Protein AF-A0A370PWU6-F1 (afdb_monomer)

Foldseek 3Di:
DPPQCVVLAPFAQVNFDLPFWAKEWAWDPDLFTKIKIATALPRPDQFKKKFDDDCLQHQQAPNWKWKWWQDPVRDTDTFDFDGFPHDDDQKDQQQDQVSIAMHGHGRMKMKGWADAPSVLVRADAPIKMKIWTNKDFGQQMDTDGSVVRNRHMTGRDPVDGTHIHTIDHMDMDHSCSRPVVVPFPPPPDPPQDPVNDDQFDWDKDKDKDWDPDDDPDDWTKIKIKIATQAHPVQDKDKDFPVVVVQPDWDWDQDPNDTGTDDPSSRIRGIDIPGPDDDDDLVPDPRMDIDTRGDIDMDMDTPDPPVPDDDD

Radius of gyration: 22.2 Å; Cα contacts (8 Å, |Δi|>4): 569; chains: 1; bounding box: 61×46×51 Å

Secondary structure (DSSP, 8-state):
--HHHHTT-SS-GGG--TTS--EEEEEEEESEEEEEEEE-TT-S--S-EEE---IIIIITSTTSEEEEEEPTTS-EEEPP-PPP-PPPPSEEEESSGGGSEEE-TT-EEEEEEPPPHHHHTT--TT-EEEEEE--EEE-SEEES-GGGGTTEEEE--TTSPPEEE-S--EEEEEHHHHS-HHHHT---PPPPPGGGSPTT---EEEEEE--SS--SSS-EEEEEEEEE---TT---EEEEHHHHHHH---EEEETTEEEE---TT--S--EE--------TTT-TTEEEE-TT-EE--EEEE-----S---

Organism: NCBI:txid1353007

Nearest PDB structures (foldseek):
  8w83-assembly2_G  TM=1.649E-01  e=3.358E+00  Homo sapiens
  7nsn-assembly1_A  TM=1.496E-01  e=4.932E+00  Neobacillus novalis

Structure (mmCIF, N/CA/C/O backbone):
data_AF-A0A370PWU6-F1
#
_entry.id   AF-A0A370PWU6-F1
#
loop_
_atom_site.group_PDB
_atom_site.id
_atom_site.type_symbol
_atom_site.label_atom_id
_atom_site.label_alt_id
_atom_site.label_comp_id
_atom_site.label_asym_id
_atom_site.label_entity_id
_atom_site.label_seq_id
_atom_site.pdbx_PDB_ins_code
_atom_site.Cartn_x
_atom_site.Cartn_y
_atom_site.Cartn_z
_atom_site.occupancy
_atom_site.B_iso_or_equiv
_atom_site.auth_seq_id
_atom_site.auth_comp_id
_atom_site.auth_asym_id
_atom_site.auth_atom_id
_atom_site.pdbx_PDB_model_num
ATOM 1 N N . MET A 1 1 ? -22.334 -8.267 7.659 1.00 47.31 1 MET A N 1
ATOM 2 C CA . MET A 1 1 ? -21.598 -7.004 7.864 1.00 47.31 1 MET A CA 1
ATOM 3 C C . MET A 1 1 ? -21.989 -6.507 9.241 1.00 47.31 1 MET A C 1
ATOM 5 O O . MET A 1 1 ? -23.186 -6.363 9.471 1.00 47.31 1 MET A O 1
ATOM 9 N N . ASP A 1 2 ? -21.038 -6.373 10.169 1.00 58.34 2 ASP A N 1
ATOM 10 C CA . ASP A 1 2 ? -21.338 -5.911 11.529 1.00 58.34 2 ASP A CA 1
ATOM 11 C C . ASP A 1 2 ? -22.015 -4.544 11.460 1.00 58.34 2 ASP A C 1
ATOM 13 O O . ASP A 1 2 ? -21.493 -3.604 10.858 1.00 58.34 2 ASP A O 1
ATOM 17 N N . GLN A 1 3 ? -23.207 -4.445 12.045 1.00 63.12 3 GLN A N 1
ATOM 18 C CA . GLN A 1 3 ? -24.082 -3.277 11.922 1.00 63.12 3 GLN A CA 1
ATOM 19 C C . GLN A 1 3 ? -23.416 -1.987 12.443 1.00 63.12 3 GLN A C 1
ATOM 21 O O . GLN A 1 3 ? -23.770 -0.898 12.002 1.00 63.12 3 GLN A O 1
ATOM 26 N N . GLN A 1 4 ? -22.417 -2.116 13.329 1.00 78.50 4 GLN A N 1
ATOM 27 C CA . GLN A 1 4 ? -21.607 -1.012 13.859 1.00 78.50 4 GLN A CA 1
ATOM 28 C C . GLN A 1 4 ? -20.601 -0.430 12.860 1.00 78.50 4 GLN A C 1
ATOM 30 O O . GLN A 1 4 ? -20.293 0.752 12.946 1.00 78.50 4 GLN A O 1
ATOM 35 N N . ILE A 1 5 ? -20.087 -1.221 11.916 1.00 84.94 5 ILE A N 1
ATOM 36 C CA . ILE A 1 5 ? -19.082 -0.731 10.959 1.00 84.94 5 ILE A CA 1
ATOM 37 C C . ILE A 1 5 ? -19.740 -0.115 9.733 1.00 84.94 5 ILE A C 1
ATOM 39 O O . ILE A 1 5 ? -19.207 0.828 9.153 1.00 84.94 5 ILE A O 1
ATOM 43 N N . GLY A 1 6 ? -20.937 -0.595 9.379 1.00 86.19 6 GLY A N 1
ATOM 44 C CA . GLY A 1 6 ? -21.700 -0.087 8.240 1.00 86.19 6 GLY A CA 1
ATOM 45 C C . GLY A 1 6 ? -21.894 1.433 8.258 1.00 86.19 6 GLY A C 1
ATOM 46 O O . GLY A 1 6 ? -21.859 2.049 7.200 1.00 86.19 6 GLY A O 1
ATOM 47 N N . SER A 1 7 ? -22.015 2.059 9.437 1.00 89.12 7 SER A N 1
ATOM 48 C CA . SER A 1 7 ? -22.141 3.521 9.566 1.00 89.12 7 SER A CA 1
ATOM 49 C C . SER A 1 7 ? -20.879 4.306 9.199 1.00 89.12 7 SER A C 1
ATOM 51 O O . SER A 1 7 ? -20.951 5.521 9.041 1.00 89.12 7 SER A O 1
ATOM 53 N N . TYR A 1 8 ? -19.728 3.642 9.095 1.00 90.81 8 TYR A N 1
ATOM 54 C CA . TYR A 1 8 ? -18.463 4.264 8.709 1.00 90.81 8 TYR A CA 1
ATOM 55 C C . TYR A 1 8 ? -18.117 4.067 7.230 1.00 90.81 8 TYR A C 1
ATOM 57 O O . TYR A 1 8 ? -17.150 4.664 6.760 1.00 90.81 8 TYR A O 1
ATOM 65 N N . ILE A 1 9 ? -18.876 3.246 6.498 1.00 94.19 9 ILE A N 1
ATOM 66 C CA . ILE A 1 9 ? -18.635 2.996 5.076 1.00 94.19 9 ILE A CA 1
ATOM 67 C C . ILE A 1 9 ? -19.193 4.161 4.257 1.00 94.19 9 ILE A C 1
ATOM 69 O O . ILE A 1 9 ? -20.391 4.433 4.293 1.00 94.19 9 ILE A O 1
ATOM 73 N N . LYS A 1 10 ? -18.313 4.843 3.520 1.00 94.12 10 LYS A N 1
ATOM 74 C CA . LYS A 1 10 ? -18.649 5.960 2.625 1.00 94.12 10 LYS A CA 1
ATOM 75 C C . LYS A 1 10 ? -19.035 5.476 1.238 1.00 94.12 10 LYS A C 1
ATOM 77 O O . LYS A 1 10 ? -20.024 5.939 0.684 1.00 94.12 10 LYS A O 1
ATOM 82 N N . PHE A 1 11 ? -18.246 4.547 0.706 1.00 95.00 11 PHE A N 1
ATOM 83 C CA . PHE A 1 11 ? -18.460 3.938 -0.600 1.00 95.00 11 PHE A CA 1
ATOM 84 C C . PHE A 1 11 ? -18.427 2.427 -0.458 1.00 95.00 11 PHE A C 1
ATOM 86 O O . PHE A 1 11 ? -17.577 1.864 0.228 1.00 95.00 11 PHE A O 1
ATOM 93 N N . SER A 1 12 ? -19.364 1.764 -1.110 1.00 94.00 12 SER A N 1
ATOM 94 C CA . SER A 1 12 ? -19.545 0.323 -1.114 1.00 94.00 12 SER A CA 1
ATOM 95 C C . SER A 1 12 ? -19.489 -0.209 -2.541 1.00 94.00 12 SER A C 1
ATOM 97 O O . SER A 1 12 ? -19.490 0.540 -3.515 1.00 94.00 12 SER A O 1
ATOM 99 N N . SER A 1 13 ? -19.525 -1.530 -2.689 1.00 91.12 13 SER A N 1
ATOM 100 C CA . SER A 1 13 ? -19.607 -2.182 -4.000 1.00 91.12 13 SER A CA 1
ATOM 101 C C . SER A 1 13 ? -20.871 -1.808 -4.790 1.00 91.12 13 SER A C 1
ATOM 103 O O . SER A 1 13 ? -20.912 -2.021 -5.997 1.00 91.12 13 SER A O 1
ATOM 105 N N . LYS A 1 14 ? -21.899 -1.244 -4.135 1.00 92.50 14 LYS A N 1
ATOM 106 C CA . LYS A 1 14 ? -23.130 -0.767 -4.788 1.00 92.50 14 LYS A CA 1
ATOM 107 C C . LYS A 1 14 ? -22.972 0.596 -5.457 1.00 92.50 14 LYS A C 1
ATOM 109 O O . LYS A 1 14 ? -23.788 0.932 -6.304 1.00 92.50 14 LYS A O 1
ATOM 114 N N . ASP A 1 15 ? -21.955 1.358 -5.069 1.00 94.00 15 ASP A N 1
ATOM 115 C CA . ASP A 1 15 ? -21.684 2.694 -5.605 1.00 94.00 15 ASP A CA 1
ATOM 116 C C . ASP A 1 15 ? -20.839 2.638 -6.889 1.00 94.00 15 ASP A C 1
ATOM 118 O O . ASP A 1 15 ? -20.602 3.663 -7.522 1.00 94.00 15 ASP A O 1
ATOM 122 N N . ARG A 1 16 ? -20.389 1.435 -7.280 1.00 92.75 16 ARG A N 1
ATOM 123 C CA . ARG A 1 16 ? -19.604 1.179 -8.490 1.00 92.75 16 ARG A CA 1
ATOM 124 C C . ARG A 1 16 ? -20.427 1.437 -9.754 1.00 92.75 16 ARG A C 1
ATOM 126 O O . ARG A 1 16 ? -21.552 0.952 -9.885 1.00 92.75 16 ARG A O 1
ATOM 133 N N . TYR A 1 17 ? -19.810 2.102 -10.725 1.00 91.19 17 TYR A N 1
ATOM 134 C CA . TYR A 1 17 ? -20.362 2.246 -12.069 1.00 91.19 17 TYR A CA 1
ATOM 135 C C . TYR A 1 17 ? -20.105 0.977 -12.896 1.00 91.19 17 TYR A C 1
ATOM 137 O O . TYR A 1 17 ? -18.992 0.451 -12.851 1.00 91.19 17 TYR A O 1
ATOM 145 N N . PRO A 1 18 ? -21.082 0.474 -13.672 1.00 87.62 18 PRO A N 1
ATOM 146 C CA . PRO A 1 18 ? -20.921 -0.758 -14.445 1.00 87.62 18 PRO A CA 1
ATOM 147 C C . PRO A 1 18 ? -19.705 -0.763 -15.379 1.00 87.62 18 PRO A C 1
ATOM 149 O O . PRO A 1 18 ? -19.041 -1.788 -15.478 1.00 87.62 18 PRO A O 1
ATOM 152 N N . GLU A 1 19 ? -19.392 0.382 -15.991 1.00 88.00 19 GLU A N 1
ATOM 153 C CA . GLU A 1 19 ? -18.249 0.591 -16.894 1.00 88.00 19 GLU A CA 1
ATOM 154 C C . GLU A 1 19 ? -16.884 0.740 -16.201 1.00 88.00 19 GLU A C 1
ATOM 156 O O . GLU A 1 19 ? -15.880 0.945 -16.879 1.00 88.00 19 GLU A O 1
ATOM 161 N N . THR A 1 20 ? -16.830 0.674 -14.867 1.00 92.50 20 THR A N 1
ATOM 162 C CA . THR A 1 20 ? -15.575 0.790 -14.104 1.00 92.50 20 THR A CA 1
ATOM 163 C C . THR A 1 20 ? -15.081 -0.576 -13.639 1.00 92.50 20 THR A C 1
ATOM 165 O O . THR A 1 20 ? -15.918 -1.405 -13.248 1.00 92.50 20 THR A O 1
ATOM 168 N N . PRO A 1 21 ? -13.749 -0.796 -13.612 1.00 93.38 21 PRO A N 1
ATOM 169 C CA . PRO A 1 21 ? -13.160 -2.013 -13.074 1.00 93.38 21 PRO A CA 1
ATOM 170 C C . PRO A 1 21 ? -13.713 -2.382 -11.696 1.00 93.38 21 PRO A C 1
ATOM 172 O O . PRO A 1 21 ? -13.892 -1.535 -10.816 1.00 93.38 21 PRO A O 1
ATOM 175 N N . CYS A 1 22 ? -13.964 -3.670 -11.481 1.00 94.44 22 CYS A N 1
ATOM 176 C CA . CYS A 1 22 ? -14.419 -4.175 -10.192 1.00 94.44 22 CYS A CA 1
ATOM 177 C C . CYS A 1 22 ? -13.221 -4.529 -9.305 1.00 94.44 22 CYS A C 1
ATOM 179 O O . CYS A 1 22 ? -12.666 -5.625 -9.411 1.00 94.44 22 CYS A O 1
ATOM 181 N N . ILE A 1 23 ? -12.832 -3.606 -8.421 1.00 94.81 23 ILE A N 1
ATOM 182 C CA . ILE A 1 23 ? -11.718 -3.795 -7.483 1.00 94.81 23 ILE A CA 1
ATOM 183 C C . ILE A 1 23 ? -12.169 -3.989 -6.036 1.00 94.81 23 ILE A C 1
ATOM 185 O O . ILE A 1 23 ? -13.243 -3.549 -5.624 1.00 94.81 23 ILE A O 1
ATOM 189 N N . GLN A 1 24 ? -11.316 -4.633 -5.244 1.00 95.44 24 GLN A N 1
ATOM 190 C CA . GLN A 1 24 ? -11.521 -4.858 -3.816 1.00 95.44 24 GLN A CA 1
ATOM 191 C C . GLN A 1 24 ? -10.203 -4.758 -3.046 1.00 95.44 24 GLN A C 1
ATOM 193 O O . GLN A 1 24 ? -9.139 -5.096 -3.568 1.00 95.44 24 GLN A O 1
ATOM 198 N N . LEU A 1 25 ? -10.304 -4.339 -1.786 1.00 96.19 25 LEU A N 1
ATOM 199 C CA . LEU A 1 25 ? -9.195 -4.289 -0.841 1.00 96.19 25 LEU A CA 1
ATOM 200 C C . LEU A 1 25 ? -9.349 -5.398 0.203 1.00 96.19 25 LEU A C 1
ATOM 202 O O . LEU A 1 25 ? -10.415 -5.555 0.796 1.00 96.19 25 LEU A O 1
ATOM 206 N N . GLU A 1 26 ? -8.268 -6.111 0.485 1.00 95.88 26 GLU A N 1
ATOM 207 C CA . GLU A 1 26 ? -8.134 -6.987 1.647 1.00 95.88 26 GLU A CA 1
ATOM 208 C C . GLU A 1 26 ? -7.027 -6.456 2.562 1.00 95.88 26 GLU A C 1
ATOM 210 O O . GLU A 1 26 ? -6.010 -5.956 2.083 1.00 95.88 26 GLU A O 1
ATOM 215 N N . ILE A 1 27 ? -7.219 -6.564 3.880 1.00 94.25 27 ILE A N 1
ATOM 216 C CA . ILE A 1 27 ? -6.219 -6.170 4.877 1.00 94.25 27 ILE A CA 1
ATOM 217 C C . ILE A 1 27 ? -5.917 -7.371 5.763 1.00 94.25 27 ILE A C 1
ATOM 219 O O . ILE A 1 27 ? -6.829 -8.002 6.298 1.00 94.25 27 ILE A O 1
ATOM 223 N N . LYS A 1 28 ? -4.634 -7.672 5.943 1.00 90.94 28 LYS A N 1
ATOM 224 C CA . LYS A 1 28 ? -4.142 -8.719 6.842 1.00 90.94 28 LYS A CA 1
ATOM 225 C C . LYS A 1 28 ? -3.014 -8.178 7.708 1.00 90.94 28 LYS A C 1
ATOM 227 O O . LYS A 1 28 ? -2.311 -7.258 7.313 1.00 90.94 28 LYS A O 1
ATOM 232 N N . LEU A 1 29 ? -2.826 -8.769 8.884 1.00 85.62 29 LEU A N 1
ATOM 233 C CA . LEU A 1 29 ? -1.666 -8.510 9.734 1.00 85.62 29 LEU A CA 1
ATOM 234 C C . LEU A 1 29 ? -0.764 -9.749 9.728 1.00 85.62 29 LEU A C 1
ATOM 236 O O . LEU A 1 29 ? -1.123 -10.756 10.336 1.00 85.62 29 LEU A O 1
ATOM 240 N N . CYS A 1 30 ? 0.367 -9.697 9.015 1.00 68.56 30 CYS A N 1
ATOM 241 C CA . CYS A 1 30 ? 1.288 -10.826 8.824 1.00 68.56 30 CYS A CA 1
ATOM 242 C C . CYS A 1 30 ? 2.723 -10.373 8.463 1.00 68.56 30 CYS A C 1
ATOM 244 O O . CYS A 1 30 ? 3.024 -10.225 7.282 1.00 68.56 30 CYS A O 1
ATOM 246 N N . PRO A 1 31 ? 3.688 -10.245 9.396 1.00 66.44 31 PRO A N 1
ATOM 247 C CA . PRO A 1 31 ? 3.634 -9.579 10.706 1.00 66.44 31 PRO A CA 1
ATOM 248 C C . PRO A 1 31 ? 3.455 -8.045 10.614 1.00 66.44 31 PRO A C 1
ATOM 250 O O . PRO A 1 31 ? 3.291 -7.388 11.635 1.00 66.44 31 PRO A O 1
ATOM 253 N N . LEU A 1 32 ? 3.508 -7.477 9.403 1.00 73.75 32 LEU A N 1
ATOM 254 C CA . LEU A 1 32 ? 3.150 -6.089 9.093 1.00 73.75 32 LEU A CA 1
ATOM 255 C C . LEU A 1 32 ? 1.724 -6.018 8.534 1.00 73.75 32 LEU A C 1
ATOM 257 O O . LEU A 1 32 ? 1.120 -7.054 8.240 1.00 73.75 32 LEU A O 1
ATOM 261 N N . LEU A 1 33 ? 1.188 -4.804 8.377 1.00 83.94 33 LEU A N 1
ATOM 262 C CA . LEU A 1 33 ? -0.072 -4.619 7.667 1.00 83.94 33 LEU A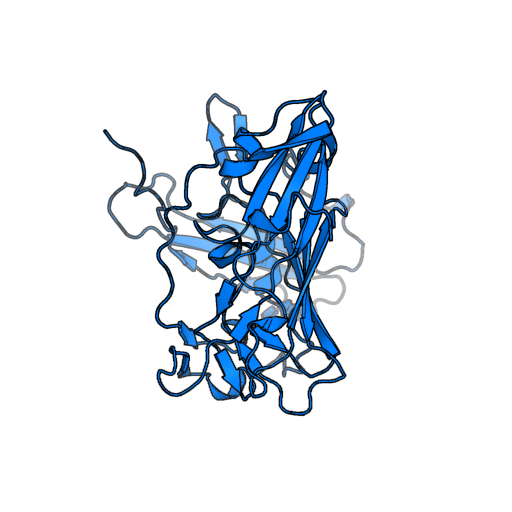 CA 1
ATOM 263 C C . LEU A 1 33 ? 0.158 -4.869 6.178 1.00 83.94 33 LEU A C 1
ATOM 265 O O . LEU A 1 33 ? 0.941 -4.175 5.529 1.00 83.94 33 LEU A O 1
ATOM 269 N N . GLN A 1 34 ? -0.545 -5.869 5.668 1.00 86.81 34 GLN A N 1
ATOM 270 C CA . GLN A 1 34 ? -0.589 -6.237 4.270 1.00 86.81 34 GLN A CA 1
ATOM 271 C C . GLN A 1 34 ? -1.914 -5.763 3.679 1.00 86.81 34 GLN A C 1
ATOM 273 O O . GLN A 1 34 ? -2.981 -6.123 4.177 1.00 86.81 34 GLN A O 1
ATOM 278 N N . TYR A 1 35 ? -1.843 -4.994 2.602 1.00 90.44 35 TYR A N 1
ATOM 279 C CA . TYR A 1 35 ? -2.988 -4.518 1.839 1.00 90.44 35 TYR A CA 1
ATOM 280 C C . TYR A 1 35 ? -2.931 -5.169 0.472 1.00 90.44 35 TYR A C 1
ATOM 282 O O . TYR A 1 35 ? -1.967 -4.976 -0.259 1.00 90.44 35 TYR A O 1
ATOM 290 N N . THR A 1 36 ? -3.935 -5.965 0.138 1.00 92.81 36 THR A N 1
ATOM 291 C CA . THR A 1 36 ? -4.022 -6.612 -1.171 1.00 92.81 36 THR A CA 1
ATOM 292 C C . THR A 1 36 ? -5.145 -5.962 -1.951 1.00 92.81 36 THR A C 1
ATOM 294 O O . THR A 1 36 ? -6.315 -6.097 -1.592 1.00 92.81 36 THR A O 1
ATOM 297 N N . LEU A 1 37 ? -4.785 -5.231 -2.997 1.00 94.50 37 LEU A N 1
ATOM 298 C CA . LEU A 1 37 ? -5.732 -4.755 -3.987 1.00 94.50 37 LEU A CA 1
ATOM 299 C C . LEU A 1 37 ? -5.891 -5.842 -5.044 1.00 94.50 37 LEU A C 1
ATOM 301 O O . LEU A 1 37 ? -4.904 -6.417 -5.491 1.00 94.50 37 LEU A O 1
ATOM 305 N N . SER A 1 38 ? -7.118 -6.143 -5.443 1.00 94.56 38 SER A N 1
ATOM 306 C CA . SER A 1 38 ? -7.366 -7.128 -6.495 1.00 94.56 38 SER A CA 1
ATOM 307 C C . SER A 1 38 ? -8.492 -6.695 -7.405 1.00 94.56 38 SER A C 1
ATOM 309 O O . SER A 1 38 ? -9.424 -6.017 -6.966 1.00 94.56 38 SER A O 1
ATOM 311 N N . ARG A 1 39 ? -8.406 -7.114 -8.666 1.00 94.44 39 ARG A N 1
ATOM 312 C CA . ARG A 1 39 ? -9.470 -6.951 -9.650 1.00 94.44 39 ARG A CA 1
ATOM 313 C C . ARG A 1 39 ? -10.226 -8.263 -9.820 1.00 94.44 39 ARG A C 1
ATOM 315 O O . ARG A 1 39 ? -9.629 -9.331 -9.918 1.00 94.44 39 ARG A O 1
ATOM 322 N N . SER A 1 40 ? -11.549 -8.180 -9.871 1.00 91.69 40 SER A N 1
ATOM 323 C CA . SER A 1 40 ? -12.428 -9.327 -10.094 1.00 91.69 40 SER A CA 1
ATOM 324 C C . SER A 1 40 ? -12.104 -10.049 -11.407 1.00 91.69 40 SER A C 1
ATOM 326 O O . SER A 1 40 ? -11.831 -9.420 -12.426 1.00 91.69 40 SER A O 1
ATOM 328 N N . THR A 1 41 ? -12.208 -11.379 -11.406 1.00 86.50 41 THR A N 1
ATOM 329 C CA . THR A 1 41 ? -12.180 -12.207 -12.626 1.00 86.50 41 THR A CA 1
ATOM 330 C C . THR A 1 41 ? -13.503 -12.175 -13.394 1.00 86.50 41 THR A C 1
ATOM 332 O O . THR A 1 41 ? -13.570 -12.644 -14.525 1.00 86.50 41 THR A O 1
ATOM 335 N N . HIS A 1 42 ? -14.561 -11.645 -12.776 1.00 82.75 42 HIS A N 1
ATOM 336 C CA . HIS A 1 42 ? -15.895 -11.493 -13.362 1.00 82.75 42 HIS A CA 1
ATOM 337 C C . HIS A 1 42 ? -16.132 -10.090 -13.931 1.00 82.75 42 HIS A C 1
ATOM 339 O O . HIS A 1 42 ? -17.278 -9.665 -14.043 1.00 82.75 42 HIS A O 1
ATOM 345 N N . ASP A 1 43 ? -15.064 -9.341 -14.197 1.00 80.44 43 ASP A N 1
ATOM 346 C CA . ASP A 1 43 ? -15.167 -8.077 -14.918 1.00 80.44 43 ASP A CA 1
ATOM 347 C C . ASP A 1 43 ? -15.449 -8.360 -16.399 1.00 80.44 43 ASP A C 1
ATOM 349 O O . ASP A 1 43 ? -14.797 -9.214 -17.001 1.00 80.44 43 ASP A O 1
ATOM 353 N N . ASP A 1 44 ? -16.419 -7.655 -16.981 1.00 76.94 44 ASP A N 1
ATOM 354 C CA . ASP A 1 44 ? -16.822 -7.872 -18.377 1.00 76.94 44 ASP A CA 1
ATOM 355 C C . ASP A 1 44 ? -15.808 -7.281 -19.377 1.00 76.94 44 ASP A C 1
ATOM 357 O O . ASP A 1 44 ? -15.768 -7.686 -20.541 1.00 76.94 44 ASP A O 1
ATOM 361 N N . ASP A 1 45 ? -14.982 -6.325 -18.935 1.00 87.50 45 ASP A N 1
ATOM 362 C CA . ASP A 1 45 ? -13.946 -5.698 -19.756 1.00 87.50 45 ASP A CA 1
ATOM 363 C C . ASP A 1 45 ? -12.594 -6.414 -19.571 1.00 87.50 45 ASP A C 1
ATOM 365 O O . ASP A 1 45 ? -12.056 -6.423 -18.460 1.00 87.50 45 ASP A O 1
ATOM 369 N N . PRO A 1 46 ? -12.011 -7.006 -20.631 1.00 89.00 46 PRO A N 1
ATOM 370 C CA . PRO A 1 46 ? -10.762 -7.755 -20.529 1.00 89.00 46 PRO A CA 1
ATOM 371 C C . PRO A 1 46 ? -9.513 -6.866 -20.481 1.00 89.00 46 PRO A C 1
ATOM 373 O O . PRO A 1 46 ? -8.419 -7.382 -20.264 1.00 89.00 46 PRO A O 1
ATOM 376 N N . ARG A 1 47 ? -9.630 -5.555 -20.735 1.00 92.62 47 ARG A N 1
ATOM 377 C CA . ARG A 1 47 ? -8.468 -4.658 -20.815 1.00 92.62 47 ARG A CA 1
ATOM 378 C C . ARG A 1 47 ? -7.854 -4.445 -19.430 1.00 92.62 47 ARG A C 1
ATOM 380 O O . ARG A 1 47 ? -8.624 -4.308 -18.477 1.00 92.62 47 ARG A O 1
ATOM 387 N N . PRO A 1 48 ? -6.517 -4.368 -19.287 1.00 93.62 48 PRO A N 1
ATOM 388 C CA . PRO A 1 48 ? -5.894 -3.833 -18.078 1.00 93.62 48 PRO A CA 1
ATOM 389 C C . PRO A 1 48 ? -6.278 -2.365 -17.880 1.00 93.62 48 PRO A C 1
ATOM 391 O O . PRO A 1 48 ? -6.726 -1.686 -18.810 1.00 93.62 48 PRO A O 1
ATOM 394 N N . PHE A 1 49 ? -6.122 -1.885 -16.654 1.00 94.75 49 PHE A N 1
ATOM 395 C CA . PHE A 1 49 ? -6.277 -0.471 -16.349 1.00 94.75 49 PHE A CA 1
ATOM 396 C C . PHE A 1 49 ? -5.136 -0.005 -15.455 1.00 94.75 49 PHE A C 1
ATOM 398 O O . PHE A 1 49 ? -4.611 -0.778 -14.645 1.00 94.75 49 PHE A O 1
ATOM 405 N N . VAL A 1 50 ? -4.802 1.272 -15.597 1.00 94.69 50 VAL A N 1
ATOM 406 C CA . VAL A 1 50 ? -3.828 1.965 -14.766 1.00 94.69 50 VAL A CA 1
ATOM 407 C C . VAL A 1 50 ? -4.519 2.886 -13.777 1.00 94.69 50 VAL A C 1
ATOM 409 O O . VAL A 1 50 ? -5.594 3.422 -14.055 1.00 94.69 50 VAL A O 1
ATOM 412 N N . PHE A 1 51 ? -3.915 3.087 -12.614 1.00 94.19 51 PHE A N 1
ATOM 413 C CA . PHE A 1 51 ? -4.435 3.994 -11.596 1.00 94.19 51 PHE A CA 1
ATOM 414 C C . PHE A 1 51 ? -3.326 4.507 -10.678 1.00 94.19 51 PHE A C 1
ATOM 416 O O . PHE A 1 51 ? -2.216 3.975 -10.665 1.00 94.19 51 PHE A O 1
ATOM 423 N N . ILE A 1 52 ? -3.656 5.547 -9.911 1.00 89.94 52 ILE A N 1
ATOM 424 C CA . ILE A 1 52 ? -2.840 6.061 -8.811 1.00 89.94 52 ILE A CA 1
ATOM 425 C C . ILE A 1 52 ? -3.611 5.875 -7.519 1.00 89.94 52 ILE A C 1
ATOM 427 O O . ILE A 1 52 ? -4.586 6.581 -7.255 1.00 89.94 52 ILE A O 1
ATOM 431 N N . TRP A 1 53 ? -3.177 4.905 -6.722 1.00 89.69 53 TRP A N 1
ATOM 432 C CA . TRP A 1 53 ? -3.635 4.757 -5.350 1.00 89.69 53 TRP A CA 1
ATOM 433 C C . TRP A 1 53 ? -2.665 3.893 -4.552 1.00 89.69 53 TRP A C 1
ATOM 435 O O . TRP A 1 53 ? -2.221 2.838 -5.005 1.00 89.69 53 TRP A O 1
ATOM 445 N N . SER A 1 54 ? -2.393 4.287 -3.313 1.00 85.12 54 SER A N 1
ATOM 446 C CA . SER A 1 54 ? -1.702 3.432 -2.353 1.00 85.12 54 SER A CA 1
ATOM 447 C C . SER A 1 54 ? -2.266 3.595 -0.941 1.00 85.12 54 SER A C 1
ATOM 449 O O . SER A 1 54 ? -2.762 4.667 -0.576 1.00 85.12 54 SER A O 1
ATOM 451 N N . PRO A 1 55 ? -2.121 2.577 -0.073 1.00 84.06 55 PRO A N 1
ATOM 452 C CA . PRO A 1 55 ? -2.470 2.715 1.335 1.00 84.06 55 PRO A CA 1
ATOM 453 C C . PRO A 1 55 ? -1.758 3.894 2.017 1.00 84.06 55 PRO A C 1
ATOM 455 O O . PRO A 1 55 ? -2.342 4.529 2.889 1.00 84.06 55 PRO A O 1
ATOM 458 N N . LEU A 1 56 ? -0.517 4.200 1.621 1.00 74.75 56 LEU A N 1
ATOM 459 C CA . LEU A 1 56 ? 0.315 5.225 2.256 1.00 74.75 56 LEU A CA 1
ATOM 460 C C . LEU A 1 56 ? -0.083 6.650 1.880 1.00 74.75 56 LEU A C 1
ATOM 462 O O . LEU A 1 56 ? -0.223 7.486 2.772 1.00 74.75 56 LEU A O 1
ATOM 466 N N . ASN A 1 57 ? -0.255 6.915 0.586 1.00 75.38 57 ASN A N 1
ATOM 467 C CA . ASN A 1 57 ? -0.533 8.264 0.096 1.00 75.38 57 ASN A CA 1
ATOM 468 C C . ASN A 1 57 ? -2.021 8.603 0.225 1.00 75.38 57 ASN A C 1
ATOM 470 O O . ASN A 1 57 ? -2.379 9.708 0.623 1.00 75.38 57 ASN A O 1
ATOM 474 N N . ASP A 1 58 ? -2.888 7.625 -0.036 1.00 83.00 58 ASP A N 1
ATOM 475 C CA . ASP A 1 58 ? -4.327 7.847 -0.174 1.00 83.00 58 ASP A CA 1
ATOM 476 C C . ASP A 1 58 ? -5.109 7.184 0.958 1.00 83.00 58 ASP A C 1
ATOM 478 O O . ASP A 1 58 ? -6.070 7.746 1.498 1.00 83.00 58 ASP A O 1
ATOM 482 N N . GLY A 1 59 ? -4.678 5.982 1.348 1.00 86.81 59 GLY A N 1
ATOM 483 C CA . GLY A 1 59 ? -5.333 5.187 2.379 1.00 86.81 59 GLY A CA 1
ATOM 484 C C . GLY A 1 59 ? -5.311 5.866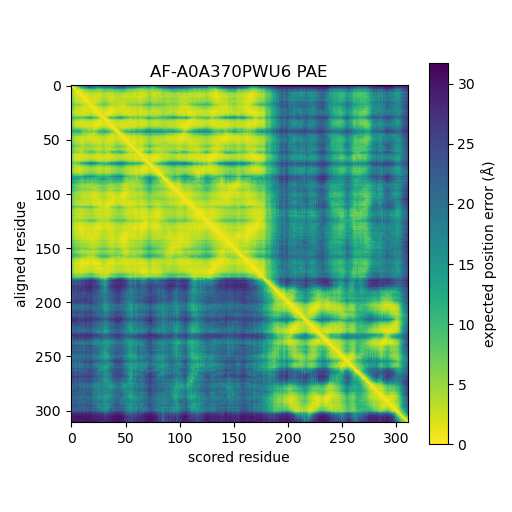 3.744 1.00 86.81 59 GLY A C 1
ATOM 485 O O . GLY A 1 59 ? -6.301 5.834 4.465 1.00 86.81 59 GLY A O 1
ATOM 486 N N . TYR A 1 60 ? -4.222 6.546 4.088 1.00 87.19 60 TYR A N 1
ATOM 487 C CA . TYR A 1 60 ? -4.075 7.313 5.323 1.00 87.19 60 TYR A CA 1
ATOM 488 C C . TYR A 1 60 ? -4.300 8.818 5.116 1.00 87.19 60 TYR A C 1
ATOM 490 O O . TYR A 1 60 ? -3.690 9.639 5.799 1.00 87.19 60 TYR A O 1
ATOM 498 N N . SER A 1 61 ? -5.197 9.205 4.217 1.00 82.25 61 SER A N 1
ATOM 499 C CA . SER A 1 61 ? -5.723 10.574 4.148 1.00 82.25 61 SER A CA 1
ATOM 500 C C . SER A 1 61 ? -6.834 10.805 5.192 1.00 82.25 61 SER A C 1
ATOM 502 O O . SER A 1 61 ? -7.251 9.875 5.892 1.00 82.25 61 SER A O 1
ATOM 504 N N . ARG A 1 62 ? -7.347 12.043 5.301 1.00 79.31 62 ARG A N 1
ATOM 505 C CA . ARG A 1 62 ? -8.502 12.400 6.162 1.00 79.31 62 ARG A CA 1
ATOM 506 C C . ARG A 1 62 ? -9.698 11.468 5.947 1.00 79.31 62 ARG A C 1
ATOM 508 O O . ARG A 1 62 ? -10.435 11.151 6.883 1.00 79.31 62 ARG A O 1
ATOM 515 N N . ASP A 1 63 ? -9.894 11.044 4.702 1.00 80.44 63 ASP A N 1
ATOM 516 C CA . ASP A 1 63 ? -11.084 10.326 4.286 1.00 80.44 63 ASP A CA 1
ATOM 517 C C . ASP A 1 63 ? -10.908 8.815 4.134 1.00 80.44 63 ASP A C 1
ATOM 519 O O . ASP A 1 63 ? -11.900 8.152 3.841 1.00 80.44 63 ASP A O 1
ATOM 523 N N . GLY A 1 64 ? -9.717 8.278 4.398 1.00 90.94 64 GLY A N 1
ATOM 524 C CA . GLY A 1 64 ? -9.393 6.870 4.194 1.00 90.94 64 GLY A CA 1
ATOM 525 C C . GLY A 1 64 ? -9.639 5.962 5.408 1.00 90.94 64 GLY A C 1
ATOM 526 O O . GLY A 1 64 ? -10.778 5.776 5.851 1.00 90.94 64 GLY A O 1
ATOM 527 N N . PHE A 1 65 ? -8.576 5.332 5.913 1.00 93.94 65 PHE A N 1
ATOM 528 C CA . PHE A 1 65 ? -8.611 4.400 7.036 1.00 93.94 65 PHE A CA 1
ATOM 529 C C . PHE A 1 65 ? -8.997 5.084 8.342 1.00 93.94 65 PHE A C 1
ATOM 531 O O . PHE A 1 65 ? -8.503 6.159 8.694 1.00 93.94 65 PHE A O 1
ATOM 538 N N . ILE A 1 66 ? -9.808 4.387 9.128 1.00 95.06 66 ILE A N 1
ATOM 539 C CA . ILE A 1 66 ? -10.183 4.807 10.473 1.00 95.06 66 ILE A CA 1
ATOM 540 C C . ILE A 1 66 ? -9.732 3.768 11.486 1.00 95.06 66 ILE A C 1
ATOM 542 O O . ILE A 1 66 ? -9.670 2.577 11.185 1.00 95.06 66 ILE A O 1
ATOM 546 N N . LEU A 1 67 ? -9.442 4.238 12.693 1.00 95.31 67 LEU A N 1
ATOM 547 C CA . LEU A 1 67 ? -9.066 3.397 13.816 1.00 95.31 67 LEU A CA 1
ATOM 548 C C . LEU A 1 67 ? -10.214 3.355 14.820 1.00 95.31 67 LEU A C 1
ATOM 550 O O . LEU A 1 67 ? -10.701 4.399 15.265 1.00 95.31 67 LEU A O 1
ATOM 554 N N . LEU A 1 68 ? -10.650 2.150 15.161 1.00 95.56 68 LEU A N 1
ATOM 555 C CA . LEU A 1 68 ? -11.671 1.897 16.166 1.00 95.56 68 LEU A CA 1
ATOM 556 C C . LEU A 1 68 ? -11.033 1.150 17.339 1.00 95.56 68 LEU A C 1
ATOM 558 O O . LEU A 1 68 ? -10.261 0.224 17.123 1.00 95.56 68 LEU A O 1
ATOM 562 N N . ARG A 1 69 ? -11.344 1.533 18.575 1.00 94.81 69 ARG A N 1
ATOM 563 C CA . ARG A 1 69 ? -10.935 0.824 19.792 1.00 94.81 69 ARG A CA 1
ATOM 564 C C . ARG A 1 69 ? -12.089 -0.033 20.297 1.00 94.81 69 ARG A C 1
ATOM 566 O O . ARG A 1 69 ? -13.226 0.440 20.371 1.00 94.81 69 ARG A O 1
ATOM 573 N N . HIS A 1 70 ? -11.795 -1.269 20.684 1.00 92.81 70 HIS A N 1
ATOM 574 C CA . HIS A 1 70 ? -12.735 -2.120 21.402 1.00 92.81 70 HIS A CA 1
ATOM 575 C C . HIS A 1 70 ? -12.835 -1.670 22.856 1.00 92.81 70 HIS A C 1
ATOM 577 O O . HIS A 1 70 ? -11.848 -1.618 23.576 1.00 92.81 70 HIS A O 1
ATOM 583 N N . THR A 1 71 ? -14.047 -1.379 23.309 1.00 88.56 71 THR A N 1
ATOM 584 C CA . THR A 1 71 ? -14.311 -1.070 24.717 1.00 88.56 71 THR A CA 1
ATOM 585 C C . THR A 1 71 ? -14.647 -2.335 25.502 1.00 88.56 71 THR A C 1
ATOM 587 O O . THR A 1 71 ? -15.172 -3.307 24.954 1.00 88.56 71 THR A O 1
ATOM 590 N N . SER A 1 72 ? -14.459 -2.293 26.822 1.00 81.56 72 SER A N 1
ATOM 591 C CA . SER A 1 72 ? -14.850 -3.370 27.748 1.00 81.56 72 SER A CA 1
ATOM 592 C C . SER A 1 72 ? -16.341 -3.744 27.683 1.00 81.56 72 SER A C 1
ATOM 594 O O . SER A 1 72 ? -16.718 -4.858 28.039 1.00 81.56 72 SER A O 1
ATOM 596 N N . GLY A 1 73 ? -17.194 -2.840 27.188 1.00 78.69 73 GLY A N 1
ATOM 597 C CA . GLY A 1 73 ? -18.618 -3.077 26.936 1.00 78.69 73 GLY A CA 1
ATOM 598 C C . GLY A 1 73 ? -18.942 -3.694 25.569 1.00 78.69 73 GLY A C 1
ATOM 599 O O . GLY A 1 73 ? -20.116 -3.743 25.205 1.00 78.69 73 GLY A O 1
ATOM 600 N N . GLY A 1 74 ? -17.936 -4.103 24.787 1.00 81.44 74 GLY A N 1
ATOM 601 C CA . GLY A 1 74 ? -18.107 -4.697 23.456 1.00 81.44 74 GLY A CA 1
ATOM 602 C C . GLY A 1 74 ? -18.513 -3.706 22.361 1.00 81.44 74 GLY A C 1
ATOM 603 O O . GLY A 1 74 ? -18.968 -4.124 21.300 1.00 81.44 74 GLY A O 1
ATOM 604 N N . LYS A 1 75 ? -18.387 -2.394 22.603 1.00 87.62 75 LYS A N 1
ATOM 605 C CA . LYS A 1 75 ? -18.628 -1.350 21.594 1.00 87.62 75 LYS A CA 1
ATOM 606 C C . LYS A 1 75 ? -17.328 -0.935 20.914 1.00 87.62 75 LYS A C 1
ATOM 608 O O . LYS A 1 75 ? -16.281 -0.940 21.561 1.00 87.62 75 LYS A O 1
ATOM 613 N N . LEU A 1 76 ? -17.440 -0.498 19.663 1.00 91.88 76 LEU A N 1
ATOM 614 C CA . LEU A 1 76 ? -16.371 0.161 18.920 1.00 91.88 76 LEU A CA 1
ATOM 615 C C . LEU A 1 76 ? -16.442 1.682 19.104 1.00 91.88 76 LEU A C 1
ATOM 617 O O . LEU A 1 76 ? -17.470 2.301 18.823 1.00 91.88 76 LEU A O 1
ATOM 621 N N . GLU A 1 77 ? -15.347 2.282 19.563 1.00 93.44 77 GLU A N 1
ATOM 622 C CA . GLU A 1 77 ? -15.182 3.733 19.676 1.00 93.44 77 GLU A CA 1
ATOM 623 C C . GLU A 1 77 ? -14.181 4.237 18.645 1.00 93.44 77 GLU A C 1
ATOM 625 O O . GLU A 1 77 ? -13.082 3.703 18.523 1.00 93.44 77 GLU A O 1
ATOM 630 N N . ARG A 1 78 ? -14.533 5.296 17.913 1.00 94.38 78 ARG A N 1
ATOM 631 C CA . ARG A 1 78 ? -13.608 5.906 16.958 1.00 94.38 78 ARG A CA 1
ATOM 632 C C . ARG A 1 78 ? -12.497 6.646 17.695 1.00 94.38 78 ARG A C 1
ATOM 634 O O . ARG A 1 78 ? -12.769 7.565 18.464 1.00 94.38 78 ARG A O 1
ATOM 641 N N . VAL A 1 79 ? -11.258 6.284 17.392 1.00 94.31 79 VAL A N 1
ATOM 642 C CA . VAL A 1 79 ? -10.065 6.964 17.891 1.00 94.31 79 VAL A CA 1
ATOM 643 C C . VAL A 1 79 ? -9.814 8.204 17.039 1.00 94.31 79 VAL A C 1
ATOM 645 O O . VAL A 1 79 ? -9.898 8.160 15.807 1.00 94.31 79 VAL A O 1
ATOM 648 N N . HIS A 1 80 ? -9.534 9.331 17.689 1.00 93.12 80 HIS A N 1
ATOM 649 C CA . HIS A 1 80 ? -9.124 10.534 16.981 1.00 93.12 80 HIS A CA 1
ATOM 650 C C . HIS A 1 80 ? -7.667 10.385 16.544 1.00 93.12 80 HIS A C 1
ATOM 652 O O . HIS A 1 80 ? -6.781 10.252 17.379 1.00 93.12 80 HIS A O 1
ATOM 658 N N . VAL A 1 81 ? -7.433 10.418 15.235 1.00 90.12 81 VAL A N 1
ATOM 659 C CA . VAL A 1 81 ? -6.092 10.407 14.651 1.00 90.12 81 VAL A CA 1
ATOM 660 C C . VAL A 1 81 ? -5.910 11.737 13.920 1.00 90.12 81 VAL A C 1
ATOM 662 O O . VAL A 1 81 ? -6.762 12.053 13.086 1.00 90.12 81 VAL A O 1
ATOM 665 N N . PRO A 1 82 ? -4.849 12.516 14.202 1.00 86.31 82 PRO A N 1
ATOM 666 C CA . PRO A 1 82 ? -4.585 13.772 13.501 1.00 86.31 82 PRO A CA 1
ATOM 667 C C . PRO A 1 82 ? -4.505 13.561 11.989 1.00 86.31 82 PRO A C 1
ATOM 669 O O . PRO A 1 82 ? -3.912 12.573 11.558 1.00 86.31 82 PRO A O 1
ATOM 672 N N . ASP A 1 83 ? -5.081 14.460 11.191 1.00 80.50 83 ASP A N 1
ATOM 673 C CA . ASP A 1 83 ? -5.054 14.356 9.726 1.00 80.50 83 ASP A CA 1
ATOM 674 C C . ASP A 1 83 ? -3.617 14.353 9.183 1.00 80.50 83 ASP A C 1
ATOM 676 O O . ASP A 1 83 ? -2.731 15.019 9.723 1.00 80.50 83 ASP A O 1
ATOM 680 N N . ALA A 1 84 ? -3.392 13.618 8.091 1.00 74.12 84 ALA A N 1
ATOM 681 C CA . ALA A 1 84 ? -2.159 13.752 7.325 1.00 74.12 84 ALA A CA 1
ATOM 682 C C . ALA A 1 84 ? -2.121 15.124 6.630 1.00 74.12 84 ALA A C 1
ATOM 684 O O . ALA A 1 84 ? -3.150 15.620 6.176 1.00 74.12 84 ALA A O 1
ATOM 685 N N . THR A 1 85 ? -0.934 15.716 6.516 1.00 67.81 85 THR A N 1
ATOM 686 C CA . THR A 1 85 ? -0.700 17.006 5.841 1.00 67.81 85 THR A CA 1
ATOM 687 C C . THR A 1 85 ? -0.506 16.866 4.328 1.00 67.81 85 THR A C 1
ATOM 689 O O . THR A 1 85 ? 0.090 17.738 3.707 1.00 67.81 85 THR A O 1
ATOM 692 N N . LEU A 1 86 ? -0.947 15.752 3.740 1.00 66.19 86 LEU A N 1
ATOM 693 C CA . LEU A 1 86 ? -0.795 15.478 2.314 1.00 66.19 86 LEU A CA 1
ATOM 694 C C . LEU A 1 86 ? -1.996 16.034 1.551 1.00 66.19 86 LEU A C 1
ATOM 696 O O . LEU A 1 86 ? -3.139 15.666 1.835 1.00 66.19 86 LEU A O 1
ATOM 700 N N . ASP A 1 87 ? -1.715 16.904 0.586 1.00 68.06 87 ASP A N 1
ATOM 701 C CA . ASP A 1 87 ? -2.718 17.381 -0.356 1.00 68.06 87 ASP A CA 1
ATOM 702 C C . ASP A 1 87 ? -3.045 16.283 -1.386 1.00 68.06 87 ASP A C 1
ATOM 704 O O . ASP A 1 87 ? -2.157 15.514 -1.771 1.00 68.06 87 ASP A O 1
ATOM 708 N N . PRO A 1 88 ? -4.306 16.190 -1.847 1.00 69.56 88 PRO A N 1
ATOM 709 C CA . PRO A 1 88 ? -4.677 15.286 -2.928 1.00 69.56 88 PRO A CA 1
ATOM 710 C C . PRO A 1 88 ? -3.872 15.576 -4.200 1.00 69.56 88 PRO A C 1
ATOM 71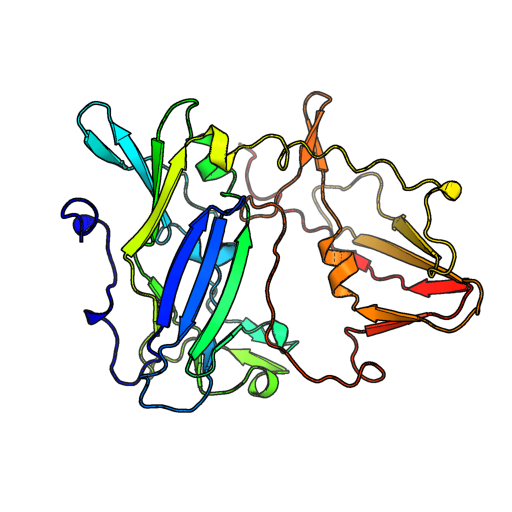2 O O . PRO A 1 88 ? -3.636 16.733 -4.548 1.00 69.56 88 PRO A O 1
ATOM 715 N N . LEU A 1 89 ? -3.488 14.522 -4.920 1.00 75.94 89 LEU A N 1
ATOM 716 C CA . LEU A 1 89 ? -2.870 14.659 -6.235 1.00 75.94 89 LEU A CA 1
ATOM 717 C C . LEU A 1 89 ? -3.944 14.905 -7.300 1.00 75.94 89 LEU A C 1
ATOM 719 O O . LEU A 1 89 ? -4.842 14.087 -7.483 1.00 75.94 89 LEU A O 1
ATOM 723 N N . ASP A 1 90 ? -3.803 15.998 -8.049 1.00 80.12 90 ASP A N 1
ATOM 724 C CA . ASP A 1 90 ? -4.687 16.315 -9.181 1.00 80.12 90 ASP A CA 1
ATOM 725 C C . ASP A 1 90 ? -4.194 15.710 -10.512 1.00 80.12 90 ASP A C 1
ATOM 727 O O . ASP A 1 90 ? -4.958 15.558 -11.469 1.00 80.12 90 ASP A O 1
ATOM 731 N N . MET A 1 91 ? -2.897 15.397 -10.600 1.00 84.81 91 MET A N 1
ATOM 732 C CA . MET A 1 91 ? -2.228 14.903 -11.805 1.00 84.81 91 MET A CA 1
ATOM 733 C C . MET A 1 91 ? -0.922 14.191 -11.445 1.00 84.81 91 MET A C 1
ATOM 735 O O . MET A 1 91 ? -0.227 14.606 -10.518 1.00 84.81 91 MET A O 1
ATOM 739 N N . VAL A 1 92 ? -0.548 13.192 -12.246 1.00 84.06 92 VAL A N 1
ATOM 740 C CA . VAL A 1 92 ? 0.775 12.556 -12.204 1.00 84.06 92 VAL A CA 1
ATOM 741 C C . VAL A 1 92 ? 1.456 12.686 -13.563 1.00 84.06 92 VAL A C 1
ATOM 743 O O . VAL A 1 92 ? 0.867 12.365 -14.596 1.00 84.06 92 VAL A O 1
ATOM 746 N N . HIS A 1 93 ? 2.693 13.185 -13.563 1.00 84.12 93 HIS A N 1
ATOM 747 C CA . HIS A 1 93 ? 3.593 13.083 -14.710 1.00 84.12 93 HIS A CA 1
ATOM 748 C C . HIS A 1 93 ? 4.243 11.706 -14.687 1.00 84.12 93 HIS A C 1
ATOM 750 O O . HIS A 1 93 ? 4.792 11.323 -13.660 1.00 84.12 93 HIS A O 1
ATOM 756 N N . VAL A 1 94 ? 4.157 10.983 -15.800 1.00 79.62 94 VAL A N 1
ATOM 757 C CA . VAL A 1 94 ? 4.657 9.610 -15.895 1.00 79.62 94 VAL A CA 1
ATOM 758 C C . VAL A 1 94 ? 5.985 9.662 -16.632 1.00 79.62 94 VAL A C 1
ATOM 760 O O . VAL A 1 94 ? 6.031 9.792 -17.857 1.00 79.62 94 VAL A O 1
ATOM 763 N N . GLU A 1 95 ? 7.069 9.637 -15.870 1.00 73.12 95 GLU A N 1
ATOM 764 C CA . GLU A 1 95 ? 8.426 9.568 -16.405 1.00 73.12 95 GLU A CA 1
ATOM 765 C C . GLU A 1 95 ? 8.809 8.108 -16.661 1.00 73.12 95 GLU A C 1
ATOM 767 O O . GLU A 1 95 ? 9.406 7.798 -17.691 1.00 73.12 95 GLU A O 1
ATOM 772 N N . TYR A 1 96 ? 8.363 7.205 -15.785 1.00 71.12 96 TYR A N 1
ATOM 773 C CA . TYR A 1 96 ? 8.642 5.779 -15.858 1.00 71.12 96 TYR A CA 1
ATOM 774 C C . TYR A 1 96 ? 7.364 4.937 -15.718 1.00 71.12 96 TYR A C 1
ATOM 776 O O . TYR A 1 96 ? 6.418 5.347 -15.047 1.00 71.12 96 TYR A O 1
ATOM 784 N N . PRO A 1 97 ? 7.326 3.712 -16.284 1.00 69.31 97 PRO A N 1
ATOM 785 C CA . PRO A 1 97 ? 6.175 2.815 -16.145 1.00 69.31 97 PRO A CA 1
ATOM 786 C C . PRO A 1 97 ? 5.753 2.543 -14.691 1.00 69.31 97 PRO A C 1
ATOM 788 O O . PRO A 1 97 ? 4.573 2.378 -14.418 1.00 69.31 97 PRO A O 1
ATOM 791 N N . PHE A 1 98 ? 6.692 2.518 -13.743 1.00 72.25 98 PHE A N 1
ATOM 792 C CA . PHE A 1 98 ? 6.394 2.253 -12.329 1.00 72.25 98 PHE A CA 1
ATOM 793 C C . PHE A 1 98 ? 5.754 3.441 -11.588 1.00 72.25 98 PHE A C 1
ATOM 795 O O . PHE A 1 98 ? 5.364 3.292 -10.431 1.00 72.25 98 PHE A O 1
ATOM 802 N N . ASP A 1 99 ? 5.613 4.606 -12.232 1.00 73.81 99 ASP A N 1
ATOM 803 C CA . ASP A 1 99 ? 4.872 5.734 -11.658 1.00 73.81 99 ASP A CA 1
ATOM 804 C C . ASP A 1 99 ? 3.364 5.436 -11.570 1.00 73.81 99 ASP A C 1
ATOM 806 O O . ASP A 1 99 ? 2.657 6.070 -10.787 1.00 73.81 99 ASP A O 1
ATOM 810 N N . LEU A 1 100 ? 2.868 4.464 -12.350 1.00 83.69 100 LEU A N 1
ATOM 811 C CA . LEU A 1 100 ? 1.479 4.008 -12.354 1.00 83.69 100 LEU A CA 1
ATOM 812 C C . LEU A 1 100 ? 1.361 2.574 -11.826 1.00 83.69 100 LEU A C 1
ATOM 814 O O . LEU A 1 100 ? 2.230 1.734 -12.051 1.00 83.69 100 LEU A O 1
ATOM 818 N N . GLN A 1 101 ? 0.241 2.269 -11.173 1.00 89.31 101 GLN A N 1
ATOM 819 C CA . GLN A 1 101 ? -0.135 0.891 -10.863 1.00 89.31 101 GLN A CA 1
ATOM 820 C C . GLN A 1 101 ? -0.973 0.304 -12.000 1.00 89.31 101 GLN A C 1
ATOM 822 O O . GLN A 1 101 ? -1.763 1.028 -12.598 1.00 89.31 101 GLN A O 1
ATOM 827 N N . GLU A 1 102 ? -0.857 -1.001 -12.254 1.00 91.69 102 GLU A N 1
ATOM 828 C CA . GLU A 1 102 ? -1.631 -1.726 -13.271 1.00 91.69 102 GLU A CA 1
ATOM 829 C C . GLU A 1 102 ? -2.368 -2.925 -12.661 1.00 91.69 102 GLU A C 1
ATOM 831 O O . GLU A 1 102 ? -1.797 -3.682 -11.875 1.00 91.69 102 GLU A O 1
ATOM 836 N N . LEU A 1 103 ? -3.630 -3.134 -13.048 1.00 92.38 103 LEU A N 1
ATOM 837 C CA . LEU A 1 103 ? -4.377 -4.349 -12.715 1.00 92.38 103 LEU A CA 1
ATOM 838 C C . LEU A 1 103 ? -5.078 -4.964 -13.935 1.00 92.38 103 LEU A C 1
ATOM 840 O O . LEU A 1 103 ? -6.072 -4.448 -14.462 1.00 92.38 103 LEU A O 1
ATOM 844 N N . GLU A 1 104 ? -4.624 -6.157 -14.307 1.00 92.56 104 GLU A N 1
ATOM 845 C CA . GLU A 1 104 ? -5.325 -7.064 -15.218 1.00 92.56 104 GLU A CA 1
ATOM 846 C C . GLU A 1 104 ? -6.536 -7.735 -14.535 1.00 92.56 104 GLU A C 1
ATOM 848 O O . GLU A 1 104 ? -6.599 -7.799 -13.301 1.00 92.56 104 GLU A O 1
ATOM 853 N N . PRO A 1 105 ? -7.522 -8.258 -15.292 1.00 92.38 105 PRO A N 1
ATOM 854 C CA . PRO A 1 105 ? -8.588 -9.095 -14.735 1.00 92.38 105 PRO A CA 1
ATOM 855 C C . PRO A 1 105 ? -8.033 -10.268 -13.910 1.00 92.38 105 PRO A C 1
ATOM 857 O O . PRO A 1 105 ? -7.252 -11.076 -14.403 1.00 92.38 105 PRO A O 1
ATOM 860 N N . GLY A 1 106 ? -8.441 -10.375 -12.641 1.00 90.31 106 GLY A N 1
ATOM 861 C CA . GLY A 1 106 ? -7.897 -11.364 -11.700 1.00 90.31 106 GLY A CA 1
ATOM 862 C C . GLY A 1 106 ? -6.527 -11.017 -11.105 1.00 90.31 106 GLY A C 1
ATOM 863 O O . GLY A 1 106 ? -6.042 -11.760 -10.251 1.00 90.31 106 GLY A O 1
ATOM 864 N N . GLY A 1 107 ? -5.915 -9.908 -11.525 1.00 90.12 107 GLY A N 1
ATOM 865 C CA . GLY A 1 107 ? -4.644 -9.418 -11.009 1.00 90.12 107 GLY A CA 1
ATOM 866 C C . GLY A 1 107 ? -4.740 -8.920 -9.567 1.00 90.12 107 GLY A C 1
ATOM 867 O O . GLY A 1 107 ? -5.813 -8.556 -9.068 1.00 90.12 107 GLY A O 1
ATOM 868 N N . THR A 1 108 ? -3.589 -8.890 -8.897 1.00 90.81 108 THR A N 1
ATOM 869 C CA . THR A 1 108 ? -3.444 -8.459 -7.502 1.00 90.81 108 THR A CA 1
ATOM 870 C C . THR A 1 108 ? -2.187 -7.616 -7.326 1.00 90.81 108 THR A C 1
ATOM 872 O O . THR A 1 108 ? -1.150 -7.972 -7.875 1.00 90.81 108 THR A O 1
ATOM 875 N N . ILE A 1 109 ? -2.254 -6.584 -6.488 1.00 88.00 109 ILE A N 1
ATOM 876 C CA . ILE A 1 109 ? -1.093 -5.834 -5.992 1.00 88.00 109 ILE A CA 1
ATOM 877 C C . ILE A 1 109 ? -1.087 -5.929 -4.472 1.00 88.00 109 ILE A C 1
ATOM 879 O O . ILE A 1 109 ? -2.118 -5.723 -3.825 1.00 88.00 109 ILE A O 1
ATOM 883 N N . THR A 1 110 ? 0.078 -6.220 -3.900 1.00 84.88 110 THR A N 1
ATOM 884 C CA . THR A 1 110 ? 0.256 -6.310 -2.451 1.00 84.88 110 THR A CA 1
ATOM 885 C C . THR A 1 110 ? 1.195 -5.221 -1.945 1.00 84.88 110 THR A C 1
ATOM 887 O O . THR A 1 110 ? 2.315 -5.082 -2.425 1.00 84.88 110 THR A O 1
ATOM 890 N N . TYR A 1 111 ? 0.745 -4.504 -0.918 1.00 81.69 111 TYR A N 1
ATOM 891 C CA . TYR A 1 111 ? 1.511 -3.510 -0.172 1.00 81.69 111 TYR A CA 1
ATOM 892 C C . TYR A 1 111 ? 1.762 -4.020 1.245 1.00 81.69 111 TYR A C 1
ATOM 894 O O . TYR A 1 111 ? 0.820 -4.462 1.905 1.00 81.69 111 TYR A O 1
ATOM 902 N N . CYS A 1 112 ? 2.988 -3.904 1.750 1.00 75.06 112 CYS A N 1
ATOM 903 C CA . CYS A 1 112 ? 3.340 -4.318 3.112 1.00 75.06 112 CYS A CA 1
ATOM 904 C C . CYS A 1 112 ? 4.011 -3.176 3.880 1.00 75.06 112 CYS A C 1
ATOM 906 O O . CYS A 1 112 ? 5.165 -2.855 3.594 1.00 75.06 112 CYS A O 1
ATOM 908 N N . HIS A 1 113 ? 3.330 -2.601 4.882 1.00 73.56 113 HIS A N 1
ATOM 909 C CA . HIS A 1 113 ? 3.851 -1.469 5.666 1.00 73.56 113 HIS A CA 1
ATOM 910 C C . HIS A 1 113 ? 3.516 -1.554 7.156 1.00 73.56 113 HIS A C 1
ATOM 912 O O . HIS A 1 113 ? 2.583 -2.236 7.587 1.00 73.56 113 HIS A O 1
ATOM 918 N N . SER A 1 114 ? 4.272 -0.807 7.958 1.00 75.19 114 SER A N 1
ATOM 919 C CA . SER A 1 114 ? 3.893 -0.490 9.332 1.00 75.19 114 SER A CA 1
ATOM 920 C C . SER A 1 114 ? 2.689 0.455 9.363 1.00 75.19 114 SER A C 1
ATOM 922 O O . SER A 1 114 ? 2.416 1.179 8.407 1.00 75.19 114 SER A O 1
ATOM 924 N N . LEU A 1 115 ? 1.977 0.473 10.487 1.00 81.25 115 LEU A N 1
ATOM 925 C CA . LEU A 1 115 ? 0.976 1.502 10.749 1.00 81.25 115 LEU A CA 1
ATOM 926 C C . LEU A 1 115 ? 1.674 2.879 10.845 1.00 81.25 115 LEU A C 1
ATOM 928 O O . LEU A 1 115 ? 2.742 2.956 11.464 1.00 81.25 115 LEU A O 1
ATOM 932 N N . PRO A 1 116 ? 1.109 3.966 10.287 1.00 80.25 116 PRO A N 1
ATOM 933 C CA . PRO A 1 116 ? 1.725 5.279 10.391 1.00 80.25 116 PRO A CA 1
ATOM 934 C C . PRO A 1 116 ? 1.921 5.725 11.839 1.00 80.25 116 PRO A C 1
ATOM 936 O O . PRO A 1 116 ? 1.031 5.505 12.669 1.00 80.25 116 PRO A O 1
ATOM 939 N N . ARG A 1 117 ? 3.015 6.441 12.138 1.00 76.94 117 ARG A N 1
ATOM 940 C CA . ARG A 1 117 ? 3.285 7.011 13.475 1.00 76.94 117 ARG A CA 1
ATOM 941 C C . ARG A 1 117 ? 2.065 7.669 14.117 1.00 76.94 117 ARG A C 1
ATOM 943 O O . ARG A 1 117 ? 1.744 7.364 15.260 1.00 76.94 117 ARG A O 1
ATOM 950 N N . ARG A 1 118 ? 1.343 8.509 13.362 1.00 84.12 118 ARG A N 1
ATOM 951 C CA . ARG A 1 118 ? 0.163 9.243 13.856 1.00 84.12 118 ARG A CA 1
ATOM 952 C C . ARG A 1 118 ? -0.930 8.334 14.420 1.00 84.12 118 ARG A C 1
ATOM 954 O O . ARG A 1 118 ? -1.611 8.740 15.352 1.00 84.12 118 ARG A O 1
ATOM 961 N N . TYR A 1 119 ? -1.086 7.123 13.878 1.00 88.19 119 TYR A N 1
ATOM 962 C CA . TYR A 1 119 ? -1.999 6.115 14.417 1.00 88.19 119 TYR A CA 1
ATOM 963 C C . TYR A 1 119 ? -1.355 5.338 15.565 1.00 88.19 119 TYR A C 1
ATOM 965 O O . TYR A 1 119 ? -2.032 5.096 16.557 1.00 88.19 119 TYR A O 1
ATOM 973 N N . ARG A 1 120 ? -0.068 4.967 15.449 1.00 85.44 120 ARG A N 1
ATOM 974 C CA . ARG A 1 120 ? 0.669 4.224 16.491 1.00 85.44 120 ARG A CA 1
ATOM 975 C C . ARG A 1 120 ? 0.687 4.972 17.823 1.00 85.44 120 ARG A C 1
ATOM 977 O O . ARG A 1 120 ? 0.452 4.368 18.860 1.00 85.44 120 ARG A O 1
ATOM 984 N N . GLU A 1 121 ? 0.847 6.293 17.786 1.00 85.50 121 GLU A N 1
ATOM 985 C CA . GLU A 1 121 ? 0.806 7.166 18.969 1.00 85.50 121 GLU A CA 1
ATOM 986 C C . GLU A 1 121 ? -0.565 7.209 19.671 1.00 85.50 121 GLU A C 1
ATOM 988 O O . GLU A 1 121 ? -0.643 7.680 20.802 1.00 85.50 121 GLU A O 1
ATOM 993 N N . GLN A 1 122 ? -1.638 6.720 19.034 1.00 90.44 122 GLN A N 1
ATOM 994 C CA . GLN A 1 122 ? -2.972 6.629 19.648 1.00 90.44 122 GLN A CA 1
ATOM 995 C C . GLN A 1 122 ? -3.263 5.253 20.262 1.00 90.44 122 GLN A C 1
ATOM 997 O O . GLN A 1 122 ? -4.364 5.022 20.769 1.00 90.44 122 GLN A O 1
ATOM 1002 N N . LEU A 1 123 ? -2.322 4.314 20.155 1.00 90.12 123 LEU A N 1
ATOM 1003 C CA . LEU A 1 123 ? -2.497 2.960 20.650 1.00 90.12 123 LEU A CA 1
ATOM 1004 C C . LEU A 1 123 ? -2.012 2.845 22.100 1.00 90.12 123 LEU A C 1
ATOM 1006 O O . LEU A 1 123 ? -0.961 3.368 22.465 1.00 90.12 123 LEU A O 1
ATOM 1010 N N . GLU A 1 124 ? -2.760 2.108 22.915 1.00 89.00 124 GLU A N 1
ATOM 1011 C CA . GLU A 1 124 ? -2.463 1.846 24.321 1.00 89.00 124 GLU A CA 1
ATOM 1012 C C . GLU A 1 124 ? -2.118 0.355 24.514 1.00 89.00 124 GLU A C 1
ATOM 1014 O O . GLU A 1 124 ? -2.778 -0.511 23.927 1.00 89.00 124 GLU A O 1
ATOM 1019 N N . PRO A 1 125 ? -1.094 0.017 25.324 1.00 87.62 125 PRO A N 1
ATOM 1020 C CA . PRO A 1 125 ? -0.747 -1.374 25.615 1.00 87.62 125 PRO A CA 1
ATOM 1021 C C . PRO A 1 125 ? -1.918 -2.168 26.206 1.00 87.62 125 PRO A C 1
ATOM 1023 O O . PRO A 1 125 ? -2.611 -1.691 27.103 1.00 87.62 125 PRO A O 1
ATOM 1026 N N . GLY A 1 126 ? -2.109 -3.402 25.737 1.00 86.06 126 GLY A N 1
ATOM 1027 C CA . GLY A 1 126 ? -3.196 -4.294 26.154 1.00 86.06 126 GLY A CA 1
ATOM 1028 C C . GLY A 1 126 ? -4.569 -4.005 25.533 1.00 86.06 126 GLY A C 1
ATOM 1029 O O . GLY A 1 126 ? -5.469 -4.836 25.665 1.00 86.06 126 GLY A O 1
ATOM 1030 N N . GLU A 1 127 ? -4.742 -2.884 24.830 1.00 91.12 127 GLU A N 1
ATOM 1031 C CA . GLU A 1 127 ? -5.991 -2.552 24.143 1.00 91.12 127 GLU A CA 1
ATOM 1032 C C . GLU A 1 127 ? -6.077 -3.227 22.762 1.00 91.12 127 GLU A C 1
ATOM 1034 O O . GLU A 1 127 ? -5.074 -3.513 22.098 1.00 91.12 127 GLU A O 1
ATOM 1039 N N . THR A 1 128 ? -7.310 -3.493 22.320 1.00 93.25 128 THR A N 1
ATOM 1040 C CA . THR A 1 128 ? -7.603 -4.088 21.005 1.00 93.25 128 THR A CA 1
ATOM 1041 C C . THR A 1 128 ? -8.227 -3.050 20.084 1.00 93.25 128 THR A C 1
ATOM 1043 O O . THR A 1 128 ? -9.150 -2.329 20.471 1.00 93.25 128 THR A O 1
ATOM 1046 N N . TYR A 1 129 ? -7.760 -3.013 18.842 1.00 94.38 129 TYR A N 1
ATOM 1047 C CA . TYR A 1 129 ? -8.161 -2.050 17.829 1.00 94.38 129 TYR A CA 1
ATOM 1048 C C . TYR A 1 129 ? -8.595 -2.735 16.535 1.00 94.38 129 TYR A C 1
ATOM 1050 O O . TYR A 1 129 ? -8.205 -3.865 16.242 1.00 94.38 129 TYR A O 1
ATOM 1058 N N . GLU A 1 130 ? -9.376 -2.016 15.738 1.00 95.00 130 GLU A N 1
ATOM 1059 C CA . GLU A 1 130 ? -9.803 -2.400 14.401 1.00 95.00 130 GLU A CA 1
ATOM 1060 C C . GLU A 1 130 ? -9.471 -1.262 13.429 1.00 95.00 130 GLU A C 1
ATOM 1062 O O . GLU A 1 130 ? -9.949 -0.133 13.575 1.00 95.00 130 GLU A O 1
ATOM 1067 N N . LEU A 1 131 ? -8.618 -1.550 12.445 1.00 95.19 131 LEU A N 1
ATOM 1068 C CA . LEU A 1 131 ? -8.359 -0.650 11.324 1.00 95.19 131 LEU A CA 1
ATOM 1069 C C . LEU A 1 131 ? -9.374 -0.962 10.232 1.00 95.19 131 LEU A C 1
ATOM 1071 O O . LEU A 1 131 ? -9.454 -2.102 9.776 1.00 95.19 131 LEU A O 1
ATOM 1075 N N . VAL A 1 132 ? -10.137 0.044 9.812 1.00 95.81 132 VAL A N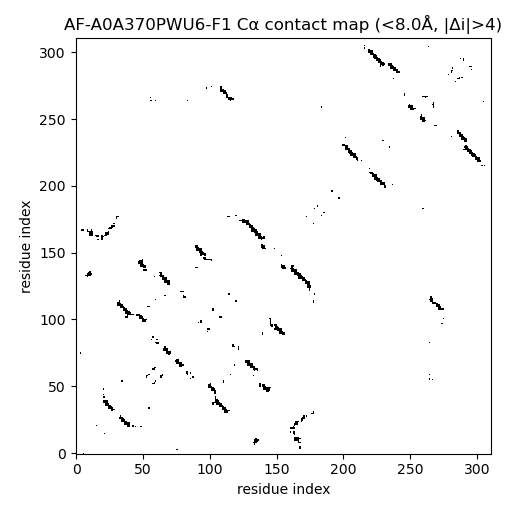 1
ATOM 1076 C CA . VAL A 1 132 ? -11.237 -0.119 8.856 1.00 95.81 132 VAL A CA 1
ATOM 1077 C C . VAL A 1 132 ? -11.044 0.803 7.662 1.00 95.81 132 VAL A C 1
ATOM 1079 O O . VAL A 1 132 ? -10.877 2.014 7.814 1.00 95.81 132 VAL A O 1
ATOM 1082 N N . TRP A 1 133 ? -11.126 0.235 6.462 1.00 96.44 133 TRP A N 1
ATOM 1083 C CA . TRP A 1 133 ? -11.217 0.978 5.214 1.00 96.44 133 TRP A CA 1
ATOM 1084 C C . TRP A 1 133 ? -12.642 1.480 4.985 1.00 96.44 133 TRP A C 1
ATOM 1086 O O . TRP A 1 133 ? -13.585 0.687 4.922 1.00 96.44 133 TRP A O 1
ATOM 1096 N N . THR A 1 134 ? -12.811 2.793 4.836 1.00 95.50 134 THR A N 1
ATOM 1097 C CA . THR A 1 134 ? -14.143 3.405 4.681 1.00 95.50 134 THR A CA 1
ATOM 1098 C C . THR A 1 134 ? -14.640 3.445 3.235 1.00 95.50 134 THR A C 1
ATOM 1100 O O . THR A 1 134 ? -15.837 3.628 3.009 1.00 95.50 134 THR A O 1
ATOM 1103 N N . GLY A 1 135 ? -13.761 3.188 2.264 1.00 95.00 135 GLY A N 1
ATOM 1104 C CA . GLY A 1 135 ? -14.055 3.289 0.836 1.00 95.00 135 GLY A CA 1
ATOM 1105 C C . GLY A 1 135 ? -13.728 4.672 0.281 1.00 95.00 135 GLY A C 1
ATOM 1106 O O . GLY A 1 135 ? -13.925 5.675 0.965 1.00 95.00 135 GLY A O 1
ATOM 1107 N N . THR A 1 136 ? -13.253 4.729 -0.964 1.00 94.12 136 THR A N 1
ATOM 1108 C CA . THR A 1 136 ? -12.924 5.993 -1.641 1.00 94.12 136 THR A CA 1
ATOM 1109 C C . THR A 1 136 ? -13.242 5.959 -3.133 1.00 94.12 136 THR A C 1
ATOM 1111 O O . THR A 1 136 ? -13.503 4.901 -3.712 1.00 94.12 136 THR A O 1
ATOM 1114 N N . LYS A 1 137 ? -13.186 7.144 -3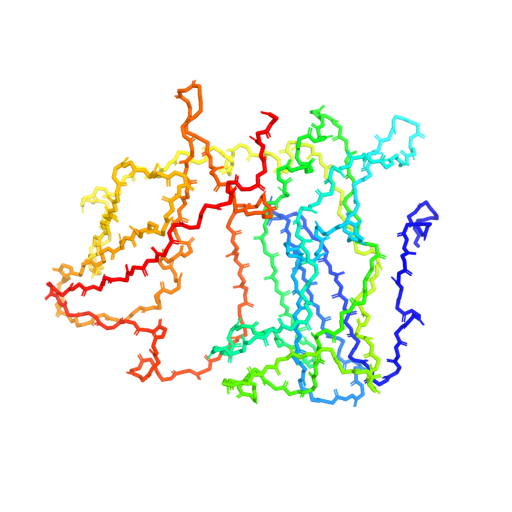.737 1.00 93.88 137 LYS A N 1
ATOM 1115 C CA . LYS A 1 137 ? -13.146 7.358 -5.180 1.00 93.88 137 LYS A CA 1
ATOM 1116 C C . LYS A 1 137 ? -11.700 7.575 -5.614 1.00 93.88 137 LYS A C 1
ATOM 1118 O O . LYS A 1 137 ? -10.979 8.326 -4.962 1.00 93.88 137 LYS A O 1
ATOM 1123 N N . ILE A 1 138 ? -11.300 6.937 -6.703 1.00 93.50 138 ILE A N 1
ATOM 1124 C CA . ILE A 1 138 ? -9.987 7.082 -7.327 1.00 93.50 138 ILE A CA 1
ATOM 1125 C C . ILE A 1 138 ? -10.222 7.801 -8.662 1.00 93.50 138 ILE A C 1
ATOM 1127 O O . ILE A 1 138 ? -10.704 7.171 -9.603 1.00 93.50 138 ILE A O 1
ATOM 1131 N N . PRO A 1 139 ? -9.957 9.117 -8.747 1.00 93.00 139 PRO A N 1
ATOM 1132 C CA . PRO A 1 139 ? -10.195 9.891 -9.967 1.00 93.00 139 PRO A CA 1
ATOM 1133 C C . PRO A 1 139 ? -9.077 9.714 -11.006 1.00 93.00 139 PRO A C 1
ATOM 1135 O O . PRO A 1 139 ? -9.302 9.890 -12.200 1.00 93.00 139 PRO A O 1
ATOM 1138 N N . LEU A 1 140 ? -7.868 9.364 -10.559 1.00 93.88 140 LEU A N 1
ATOM 1139 C CA . LEU A 1 140 ? -6.697 9.147 -11.406 1.00 93.88 140 LEU A CA 1
ATOM 1140 C C . LEU A 1 140 ? -6.626 7.681 -11.832 1.00 93.88 140 LEU A C 1
ATOM 1142 O O . LEU A 1 140 ? -5.920 6.880 -11.220 1.00 93.88 140 LEU A O 1
ATOM 1146 N N . TRP A 1 141 ? -7.386 7.330 -12.864 1.00 95.06 141 TRP A N 1
ATOM 1147 C CA . TRP A 1 141 ? -7.360 6.006 -13.480 1.00 95.06 141 TRP A CA 1
ATOM 1148 C C . TRP A 1 141 ? -7.758 6.084 -14.955 1.00 95.06 141 TRP A C 1
ATOM 1150 O O . TRP A 1 141 ? -8.474 7.002 -15.354 1.00 95.06 141 TRP A O 1
ATOM 1160 N N . ASP A 1 142 ? -7.311 5.117 -15.752 1.00 95.06 142 ASP A N 1
ATOM 1161 C CA . ASP A 1 142 ? -7.712 4.976 -17.152 1.00 95.06 142 ASP A CA 1
ATOM 1162 C C . ASP A 1 142 ? -7.452 3.547 -17.660 1.00 95.06 142 ASP A C 1
ATOM 1164 O O . ASP A 1 142 ? -6.756 2.755 -17.023 1.00 95.06 142 ASP A O 1
ATOM 1168 N N . TRP A 1 143 ? -8.034 3.194 -18.800 1.00 94.12 143 TRP A N 1
ATOM 1169 C CA . TRP A 1 143 ? -7.792 1.921 -19.471 1.00 94.12 143 TRP A CA 1
ATOM 1170 C C . TRP A 1 143 ? -6.449 1.928 -20.202 1.00 94.12 143 TRP A C 1
ATOM 1172 O O . TRP A 1 143 ? -6.162 2.864 -20.941 1.00 94.12 143 TRP A O 1
ATOM 1182 N N . GLY A 1 144 ? -5.682 0.844 -20.089 1.00 92.69 144 GLY A N 1
ATOM 1183 C CA . GLY A 1 144 ? -4.379 0.714 -20.741 1.00 92.69 144 GLY A CA 1
ATOM 1184 C C . GLY A 1 144 ? -3.327 0.121 -19.818 1.00 92.69 144 GLY A C 1
ATOM 1185 O O . GLY A 1 144 ? -3.650 -0.424 -18.760 1.00 92.69 144 GLY A O 1
ATOM 1186 N N . VAL A 1 145 ? -2.072 0.235 -20.243 1.00 91.44 145 VAL A N 1
ATOM 1187 C CA . VAL A 1 145 ? -0.892 -0.206 -19.491 1.00 91.44 145 VAL A CA 1
ATOM 1188 C C . VAL A 1 145 ? 0.024 0.985 -19.198 1.00 91.44 145 VAL A C 1
ATOM 1190 O O . VAL A 1 145 ? -0.032 1.989 -19.912 1.00 91.44 145 VAL A O 1
ATOM 1193 N N . PRO A 1 146 ? 0.913 0.921 -18.192 1.00 86.25 146 PRO A N 1
ATOM 1194 C CA . PRO A 1 146 ? 1.742 2.065 -17.825 1.00 86.25 146 PRO A CA 1
ATOM 1195 C C . PRO A 1 146 ? 2.620 2.603 -18.959 1.00 86.25 146 PRO A C 1
ATOM 1197 O O . PRO A 1 146 ? 2.844 3.810 -19.056 1.00 86.25 146 PRO A O 1
ATOM 1200 N N . SER A 1 147 ? 3.069 1.727 -19.864 1.00 84.31 147 SER A N 1
ATOM 1201 C CA . SER A 1 147 ? 3.851 2.107 -21.045 1.00 84.31 147 SER A CA 1
ATOM 1202 C C . SER A 1 147 ? 3.123 3.078 -21.979 1.00 84.31 147 SER A C 1
ATOM 1204 O O . SER A 1 147 ? 3.791 3.858 -22.655 1.00 84.31 147 SER A O 1
ATOM 1206 N N . ASP A 1 148 ? 1.786 3.087 -21.989 1.00 89.44 148 ASP A N 1
ATOM 1207 C CA . ASP A 1 148 ? 0.986 4.008 -22.807 1.00 89.44 148 ASP A CA 1
ATOM 1208 C C . ASP A 1 148 ? 1.108 5.469 -22.329 1.00 89.44 148 ASP A C 1
ATOM 1210 O O . ASP A 1 148 ? 0.832 6.403 -23.085 1.00 89.44 148 ASP A O 1
ATOM 1214 N N . TYR A 1 149 ? 1.544 5.677 -21.080 1.00 88.62 149 TYR A N 1
ATOM 1215 C CA . TYR A 1 149 ? 1.601 6.987 -20.432 1.00 88.62 149 TYR A CA 1
ATOM 1216 C C . TYR A 1 149 ? 3.023 7.533 -20.267 1.00 88.62 149 TYR A C 1
ATOM 1218 O O . TYR A 1 149 ? 3.161 8.689 -19.875 1.00 88.62 149 TYR A O 1
ATOM 1226 N N . VAL A 1 150 ? 4.076 6.772 -20.589 1.00 84.44 150 VAL A N 1
ATOM 1227 C CA . VAL A 1 150 ? 5.470 7.241 -20.463 1.00 84.44 150 VAL A CA 1
ATOM 1228 C C . VAL A 1 150 ? 5.699 8.500 -21.307 1.00 84.44 150 VAL A C 1
ATOM 1230 O O . VAL A 1 150 ? 5.407 8.537 -22.502 1.00 84.44 150 VAL A O 1
ATOM 1233 N N . GLY A 1 151 ? 6.218 9.557 -20.677 1.00 81.50 151 GLY A N 1
ATOM 1234 C CA . GLY A 1 151 ? 6.384 10.878 -21.290 1.00 81.50 151 GLY A CA 1
ATOM 1235 C C . GLY A 1 151 ? 5.091 11.700 -21.378 1.00 81.50 151 GLY A C 1
ATOM 1236 O O . GLY A 1 151 ? 5.073 12.753 -22.019 1.00 81.50 151 GLY A O 1
ATOM 1237 N N . SER A 1 152 ? 4.012 11.239 -20.745 1.00 91.06 152 SER A N 1
ATOM 1238 C CA . SER A 1 152 ? 2.695 11.875 -20.717 1.00 91.06 152 SER A CA 1
ATOM 1239 C C . SER A 1 152 ? 2.262 12.184 -19.274 1.00 91.06 152 SER A C 1
ATOM 1241 O O . SER A 1 152 ? 3.079 12.358 -18.363 1.00 91.06 152 SER A O 1
ATOM 1243 N N . ARG A 1 153 ? 0.954 12.343 -19.068 1.00 89.56 153 ARG A N 1
ATOM 1244 C CA . ARG A 1 153 ? 0.327 12.601 -17.772 1.00 89.56 153 ARG A CA 1
ATOM 1245 C C . ARG A 1 153 ? -0.935 11.769 -17.601 1.00 89.56 153 ARG A C 1
ATOM 1247 O O . ARG A 1 153 ? -1.707 11.626 -18.548 1.00 89.56 153 ARG A O 1
ATOM 1254 N N . LEU A 1 154 ? -1.174 11.321 -16.375 1.00 91.56 154 LEU A N 1
ATOM 1255 C CA . LEU A 1 154 ? -2.469 10.815 -15.941 1.00 91.56 154 LEU A CA 1
ATOM 1256 C C . LEU A 1 154 ? -3.187 11.920 -15.157 1.00 91.56 154 LEU A C 1
ATOM 1258 O O . LEU A 1 154 ? -2.638 12.490 -14.213 1.00 91.56 154 LEU A O 1
ATOM 1262 N N . THR A 1 155 ? -4.406 12.251 -15.575 1.00 92.00 155 THR A N 1
ATOM 1263 C CA . THR A 1 155 ? -5.244 13.309 -14.985 1.00 92.00 155 THR A CA 1
ATOM 1264 C C . THR A 1 155 ? -6.661 12.799 -14.794 1.00 92.00 155 THR A C 1
ATOM 1266 O O . THR A 1 155 ? -7.108 11.963 -15.577 1.00 92.00 155 THR A O 1
ATOM 1269 N N . ALA A 1 156 ? -7.398 13.369 -13.840 1.00 89.69 156 ALA A N 1
ATOM 1270 C CA . ALA A 1 156 ? -8.817 13.071 -13.683 1.00 89.69 156 ALA A CA 1
ATOM 1271 C C . ALA A 1 156 ? -9.585 13.404 -14.974 1.00 89.69 156 ALA A C 1
ATOM 1273 O O . ALA A 1 156 ? -9.526 14.533 -15.472 1.00 89.69 156 ALA A O 1
ATOM 1274 N N . ASN A 1 157 ? -10.302 12.423 -15.522 1.00 88.81 157 ASN A N 1
ATOM 1275 C CA . ASN A 1 157 ? -11.103 12.604 -16.724 1.00 88.81 157 ASN A CA 1
ATOM 1276 C C . ASN A 1 157 ? -12.542 13.000 -16.344 1.00 88.81 157 ASN A C 1
ATOM 1278 O O . ASN A 1 157 ? -13.303 12.151 -15.890 1.00 88.81 157 ASN A O 1
ATOM 1282 N N . PRO A 1 158 ? -12.976 14.252 -16.587 1.00 85.56 158 PRO A N 1
ATOM 1283 C CA . PRO A 1 158 ? -14.292 14.730 -16.154 1.00 85.56 158 PRO A CA 1
ATOM 1284 C C . PRO A 1 158 ? -15.472 14.038 -16.856 1.00 85.56 158 PRO A C 1
ATOM 1286 O O . PRO A 1 158 ? -16.617 14.213 -16.445 1.00 85.56 158 PRO A O 1
ATOM 1289 N N . THR A 1 159 ? -15.217 13.302 -17.941 1.00 88.50 159 THR A N 1
ATOM 1290 C CA . THR A 1 159 ? -16.243 12.567 -18.700 1.00 88.50 159 THR A CA 1
ATOM 1291 C C . THR A 1 159 ? -16.350 11.093 -18.311 1.00 88.50 159 THR A C 1
ATOM 1293 O O . THR A 1 159 ? -17.271 10.416 -18.762 1.00 88.50 159 THR A O 1
ATOM 1296 N N . GLN A 1 160 ? -15.433 10.608 -17.474 1.00 91.75 160 GLN A N 1
ATOM 1297 C CA . GLN A 1 160 ? -15.351 9.228 -17.014 1.00 91.75 160 GLN A CA 1
ATOM 1298 C C . GLN A 1 160 ? -15.713 9.173 -15.528 1.00 91.75 160 GLN A C 1
ATOM 1300 O O . GLN A 1 160 ? -15.319 10.058 -14.768 1.00 91.75 160 GLN A O 1
ATOM 1305 N N . PRO A 1 161 ? -16.479 8.165 -15.086 1.00 93.44 161 PRO A N 1
ATOM 1306 C CA . PRO A 1 161 ? -16.736 7.983 -13.666 1.00 93.44 161 PRO A CA 1
ATOM 1307 C C . PRO A 1 161 ? -15.449 7.676 -12.891 1.00 93.44 161 PRO A C 1
ATOM 1309 O O . PRO A 1 161 ? -14.571 6.965 -13.377 1.00 93.44 161 PRO A O 1
ATOM 1312 N N . ASP A 1 162 ? -15.371 8.147 -11.648 1.00 94.62 162 ASP A N 1
ATOM 1313 C CA . ASP A 1 162 ? -14.296 7.749 -10.738 1.00 94.62 162 ASP A CA 1
ATOM 1314 C C . ASP A 1 162 ? -14.355 6.241 -10.455 1.00 94.62 162 ASP A C 1
ATOM 1316 O O . ASP A 1 162 ? -15.435 5.658 -10.286 1.00 94.62 162 ASP A O 1
ATOM 1320 N N . LEU A 1 163 ? -13.186 5.622 -10.324 1.00 94.94 163 LEU A N 1
ATOM 1321 C CA . LEU A 1 163 ? -13.065 4.233 -9.909 1.00 94.94 163 LEU A CA 1
ATOM 1322 C C . LEU A 1 163 ? -13.415 4.115 -8.422 1.00 94.94 163 LEU A C 1
ATOM 1324 O O . LEU A 1 163 ? -12.903 4.855 -7.582 1.00 94.94 163 LEU A O 1
ATOM 1328 N N . ILE A 1 164 ? -14.297 3.178 -8.076 1.00 95.50 164 ILE A N 1
ATOM 1329 C CA . ILE A 1 164 ? -14.721 2.966 -6.689 1.00 95.50 164 ILE A CA 1
ATOM 1330 C C . ILE A 1 164 ? -13.876 1.865 -6.062 1.00 95.50 164 ILE A C 1
ATOM 1332 O O . ILE A 1 164 ? -13.979 0.705 -6.457 1.00 95.50 164 ILE A O 1
ATOM 1336 N N . LEU A 1 165 ? -13.107 2.215 -5.029 1.00 95.88 165 LEU A N 1
ATOM 1337 C CA . LEU A 1 165 ? -12.489 1.242 -4.134 1.00 95.88 165 LEU A CA 1
ATOM 1338 C C . LEU A 1 165 ? -13.399 1.058 -2.910 1.00 95.88 165 LEU A C 1
ATOM 1340 O O . LEU A 1 165 ? -13.397 1.914 -2.017 1.00 95.88 165 LEU A O 1
ATOM 1344 N N . PRO A 1 166 ? -14.197 -0.022 -2.848 1.00 95.88 166 PRO A N 1
ATOM 1345 C CA . PRO A 1 166 ? -15.225 -0.180 -1.829 1.00 95.88 166 PRO A CA 1
ATOM 1346 C C . PRO A 1 166 ? -14.637 -0.326 -0.423 1.00 95.88 166 PRO A C 1
ATOM 1348 O O . PRO A 1 166 ? -13.608 -0.968 -0.213 1.00 95.88 166 PRO A O 1
ATOM 1351 N N . GLY A 1 167 ? -15.332 0.253 0.552 1.00 95.44 167 GLY A N 1
ATOM 1352 C CA . GLY A 1 167 ? -15.058 0.114 1.975 1.00 95.44 167 GLY A CA 1
ATOM 1353 C C . GLY A 1 167 ? -15.465 -1.247 2.535 1.00 95.44 167 GLY A C 1
ATOM 1354 O O . GLY A 1 167 ? -16.180 -2.028 1.906 1.00 95.44 167 GLY A O 1
ATOM 1355 N N . GLY A 1 168 ? -15.034 -1.506 3.767 1.00 93.62 168 GLY A N 1
ATOM 1356 C CA . GLY A 1 168 ? -15.380 -2.705 4.534 1.00 93.62 168 GLY A CA 1
ATOM 1357 C C . GLY A 1 168 ? -14.210 -3.650 4.779 1.00 93.62 168 GLY A C 1
ATOM 1358 O O . GLY A 1 168 ? -14.322 -4.522 5.639 1.00 93.62 168 GLY A O 1
ATOM 1359 N N . ALA A 1 169 ? -13.087 -3.460 4.084 1.00 95.56 169 ALA A N 1
ATOM 1360 C CA . ALA A 1 169 ? -11.839 -4.139 4.405 1.00 95.56 169 ALA A CA 1
ATOM 1361 C C . ALA A 1 169 ? -11.387 -3.741 5.816 1.00 95.56 169 ALA A C 1
ATOM 1363 O O . ALA A 1 169 ? -11.440 -2.562 6.179 1.00 95.56 169 ALA A O 1
ATOM 1364 N N . ARG A 1 170 ? -10.981 -4.717 6.628 1.00 95.31 170 ARG A N 1
ATOM 1365 C CA . ARG A 1 170 ? -10.666 -4.486 8.038 1.00 95.31 170 ARG A CA 1
ATOM 1366 C C . ARG A 1 170 ? -9.701 -5.510 8.600 1.00 95.31 170 ARG A C 1
ATOM 1368 O O . ARG A 1 170 ? -9.658 -6.644 8.130 1.00 95.31 170 ARG A O 1
ATOM 1375 N N . VAL A 1 171 ? -8.996 -5.116 9.651 1.00 94.69 171 VAL A N 1
ATOM 1376 C CA . VAL A 1 171 ? -8.144 -6.005 10.440 1.00 94.69 171 VAL A CA 1
ATOM 1377 C C . VAL A 1 171 ? -8.209 -5.624 11.915 1.00 94.69 171 VAL A C 1
ATOM 1379 O O . VAL A 1 171 ? -8.192 -4.441 12.258 1.00 94.69 171 VAL A O 1
ATOM 1382 N N . THR A 1 172 ? -8.277 -6.633 12.780 1.00 93.75 172 THR A N 1
ATOM 1383 C CA . THR A 1 172 ? -8.256 -6.478 14.240 1.00 93.75 172 THR A CA 1
ATOM 1384 C C . THR A 1 172 ? -6.870 -6.824 14.769 1.00 93.75 172 THR A C 1
ATOM 1386 O O . THR A 1 172 ? -6.287 -7.823 14.345 1.00 93.75 172 THR A O 1
ATOM 1389 N N . PHE A 1 173 ? -6.344 -6.017 15.687 1.00 91.75 173 PHE A N 1
ATOM 1390 C CA . PHE A 1 173 ? -5.019 -6.214 16.274 1.00 91.75 173 PHE A CA 1
ATOM 1391 C C . PHE A 1 173 ? -4.907 -5.607 17.676 1.00 91.75 173 PHE A C 1
ATOM 1393 O O . PHE A 1 173 ? -5.695 -4.742 18.054 1.00 91.75 173 PHE A O 1
ATOM 1400 N N . THR A 1 174 ? -3.904 -6.035 18.442 1.00 90.00 174 THR A N 1
ATOM 1401 C CA . THR A 1 174 ? -3.485 -5.383 19.694 1.00 90.00 174 THR A CA 1
ATOM 1402 C C . THR A 1 174 ? -2.217 -4.561 19.488 1.00 90.00 174 THR A C 1
ATOM 1404 O O . THR A 1 174 ? -1.476 -4.780 18.522 1.00 90.00 174 THR A O 1
ATOM 1407 N N . TYR A 1 175 ? -1.941 -3.632 20.408 1.00 82.12 175 TYR A N 1
ATOM 1408 C CA . TYR A 1 175 ? -0.712 -2.830 20.402 1.00 82.12 175 TYR A CA 1
ATOM 1409 C C . TYR A 1 175 ? 0.540 -3.695 20.193 1.00 82.12 175 TYR A C 1
ATOM 1411 O O . TYR A 1 175 ? 1.339 -3.442 19.300 1.00 82.12 175 TYR A O 1
ATOM 1419 N N . GLU A 1 176 ? 0.682 -4.786 20.942 1.00 81.31 176 GLU A N 1
ATOM 1420 C CA . GLU A 1 176 ? 1.879 -5.636 20.942 1.00 81.31 176 GLU A CA 1
ATOM 1421 C C . GLU A 1 176 ? 2.097 -6.367 19.615 1.00 81.31 176 GLU A C 1
ATOM 1423 O O . GLU A 1 176 ? 3.230 -6.696 19.260 1.00 81.31 176 GLU A O 1
ATOM 1428 N N . GLN A 1 177 ? 1.014 -6.638 18.885 1.00 78.69 177 GLN A N 1
ATOM 1429 C CA . GLN A 1 177 ? 1.086 -7.296 17.587 1.00 78.69 177 GL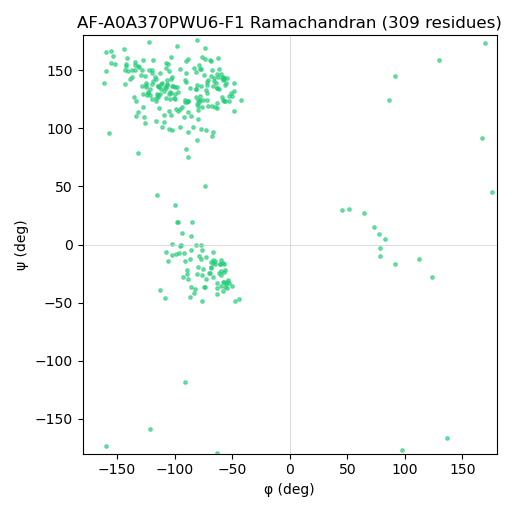N A CA 1
ATOM 1430 C C . GLN A 1 177 ? 1.621 -6.345 16.514 1.00 78.69 177 GLN A C 1
ATOM 1432 O O . GLN A 1 177 ? 2.382 -6.781 15.653 1.00 78.69 177 GLN A O 1
ATOM 1437 N N . ILE A 1 178 ? 1.258 -5.059 16.578 1.00 72.44 178 ILE A N 1
ATOM 1438 C CA . ILE A 1 178 ? 1.634 -4.063 15.566 1.00 72.44 178 ILE A CA 1
ATOM 1439 C C . ILE A 1 178 ? 2.929 -3.311 15.906 1.00 72.44 178 ILE A C 1
ATOM 1441 O O . ILE A 1 178 ? 3.662 -2.908 15.007 1.00 72.44 178 ILE A O 1
ATOM 1445 N N . GLU A 1 179 ? 3.242 -3.181 17.197 1.00 62.28 179 GLU A N 1
ATOM 1446 C CA . GLU A 1 179 ? 4.465 -2.577 17.744 1.00 62.28 179 GLU A CA 1
ATOM 1447 C C . GLU A 1 179 ? 5.523 -3.624 18.110 1.00 62.28 179 GLU A C 1
ATOM 1449 O O . GLU A 1 179 ? 6.428 -3.336 18.895 1.00 62.28 179 GLU A O 1
ATOM 1454 N N . SER A 1 180 ? 5.444 -4.847 17.563 1.00 51.16 180 SER A N 1
ATOM 1455 C CA . SER A 1 180 ? 6.428 -5.888 17.873 1.00 51.16 180 SER A CA 1
ATOM 1456 C C . SER A 1 180 ? 7.860 -5.324 17.732 1.00 51.16 180 SER A C 1
ATOM 1458 O O . SER A 1 180 ? 8.275 -4.954 16.623 1.00 51.16 180 SER A O 1
ATOM 1460 N N . PRO A 1 181 ? 8.639 -5.237 18.836 1.00 44.25 181 PRO A N 1
ATOM 1461 C CA . PRO A 1 181 ? 9.911 -4.505 18.893 1.00 44.25 181 PRO A CA 1
ATOM 1462 C C . PRO A 1 181 ? 10.963 -4.970 17.883 1.00 44.25 181 PRO A C 1
ATOM 1464 O O . PRO A 1 181 ? 11.931 -4.256 17.621 1.00 44.25 181 PRO A O 1
ATOM 1467 N N . ALA A 1 182 ? 10.774 -6.158 17.303 1.00 44.16 182 ALA A N 1
ATOM 1468 C CA . ALA A 1 182 ? 11.636 -6.737 16.283 1.00 44.16 182 ALA A CA 1
ATOM 1469 C C . ALA A 1 182 ? 11.735 -5.896 14.993 1.00 44.16 182 ALA A C 1
ATOM 1471 O O . ALA A 1 182 ? 12.656 -6.121 14.204 1.00 44.16 182 ALA A O 1
ATOM 1472 N N . PHE A 1 183 ? 10.811 -4.953 14.761 1.00 45.53 183 PHE A N 1
ATOM 1473 C CA . PHE A 1 183 ? 10.811 -4.104 13.564 1.00 45.53 183 PHE A CA 1
ATOM 1474 C C . PHE A 1 183 ? 11.194 -2.643 13.841 1.00 45.53 183 PHE A C 1
ATOM 1476 O O . PHE A 1 183 ? 12.056 -2.106 13.150 1.00 45.53 183 PHE A O 1
ATOM 1483 N N . ILE A 1 184 ? 10.625 -2.021 14.879 1.00 43.75 184 ILE A N 1
ATOM 1484 C CA . ILE A 1 184 ? 10.818 -0.585 15.184 1.00 43.75 184 ILE A CA 1
ATOM 1485 C C . ILE A 1 184 ? 12.192 -0.311 15.815 1.00 43.75 184 ILE A C 1
ATOM 1487 O O . ILE A 1 184 ? 12.754 0.770 15.661 1.00 43.75 184 ILE A O 1
ATOM 1491 N N . ARG A 1 185 ? 12.780 -1.313 16.482 1.00 45.38 185 ARG A N 1
ATOM 1492 C CA . ARG A 1 185 ? 14.135 -1.259 17.049 1.00 45.38 185 ARG A CA 1
ATOM 1493 C C . ARG A 1 185 ? 15.076 -2.248 16.375 1.00 45.38 185 ARG A C 1
ATOM 1495 O O . ARG A 1 185 ? 15.879 -2.895 17.052 1.00 45.38 185 ARG A O 1
ATOM 1502 N N . ARG A 1 186 ? 15.034 -2.371 15.045 1.00 46.66 186 ARG A N 1
ATOM 1503 C CA . ARG A 1 186 ? 16.200 -2.945 14.367 1.00 46.66 186 ARG A CA 1
ATOM 1504 C C . ARG A 1 186 ? 17.350 -1.964 14.538 1.00 46.66 186 ARG A C 1
ATOM 1506 O O . ARG A 1 186 ? 17.477 -0.997 13.797 1.00 46.66 186 ARG A O 1
ATOM 1513 N N . GLN A 1 187 ? 18.195 -2.222 15.537 1.00 44.16 187 GLN A N 1
ATOM 1514 C CA . GLN A 1 187 ? 19.580 -1.790 15.439 1.00 44.16 187 GLN A CA 1
ATOM 1515 C C . GLN A 1 187 ? 20.062 -2.230 14.060 1.00 44.16 187 GLN A C 1
ATOM 1517 O O . GLN A 1 187 ? 19.787 -3.368 13.665 1.00 44.16 187 GLN A O 1
ATOM 1522 N N . SER A 1 188 ? 20.702 -1.316 13.323 1.00 48.06 188 SER A N 1
ATOM 1523 C CA . SER A 1 188 ? 21.349 -1.661 12.059 1.00 48.06 188 SER A CA 1
ATOM 1524 C C . SER A 1 188 ? 22.068 -2.981 12.264 1.00 48.06 188 SER A C 1
ATOM 1526 O O . SER A 1 188 ? 22.860 -3.096 13.205 1.00 48.06 188 SER A O 1
ATOM 1528 N N . THR A 1 189 ? 21.760 -3.977 11.432 1.00 55.00 189 THR A N 1
ATOM 1529 C CA . THR A 1 189 ? 22.487 -5.241 11.470 1.00 55.00 189 THR A CA 1
ATOM 1530 C C . THR A 1 189 ? 23.969 -4.877 11.433 1.00 55.00 189 THR A C 1
ATOM 1532 O O . THR A 1 189 ? 24.349 -4.039 10.600 1.00 55.00 189 THR A O 1
ATOM 1535 N N . PRO A 1 190 ? 24.796 -5.379 12.368 1.00 58.09 190 PRO A N 1
ATOM 1536 C CA . PRO A 1 190 ? 26.211 -5.064 12.340 1.00 58.09 190 PRO A CA 1
ATOM 1537 C C . PRO A 1 190 ? 26.763 -5.429 10.954 1.00 58.09 190 PRO A C 1
ATOM 1539 O O . PRO A 1 190 ? 26.298 -6.413 10.366 1.00 58.09 190 PRO A O 1
ATOM 1542 N N . PRO A 1 191 ? 27.702 -4.639 10.405 1.00 64.88 191 PRO A N 1
ATOM 1543 C CA . PRO A 1 191 ? 28.277 -4.928 9.101 1.00 64.88 191 PRO A CA 1
ATOM 1544 C C . PRO A 1 191 ? 28.758 -6.377 9.045 1.00 64.88 191 PRO A C 1
ATOM 1546 O O . PRO A 1 191 ? 29.471 -6.821 9.947 1.00 64.88 191 PRO A O 1
ATOM 1549 N N . LEU A 1 192 ? 28.369 -7.103 7.994 1.00 67.69 192 LEU A N 1
ATOM 1550 C CA . LEU A 1 192 ? 28.852 -8.462 7.765 1.00 67.69 192 LEU A CA 1
ATOM 1551 C C . LEU A 1 192 ? 30.380 -8.447 7.718 1.00 67.69 192 LEU A C 1
ATOM 1553 O O . LEU A 1 192 ? 30.980 -7.722 6.912 1.00 67.69 192 LEU A O 1
ATOM 1557 N N . LEU A 1 193 ? 31.013 -9.249 8.575 1.00 74.88 193 LEU A N 1
ATOM 1558 C CA . LEU A 1 193 ? 32.461 -9.384 8.555 1.00 74.88 193 LEU A CA 1
ATOM 1559 C C . LEU A 1 193 ? 32.885 -10.076 7.253 1.00 74.88 193 LEU A C 1
ATOM 1561 O O . LEU A 1 193 ? 32.147 -10.909 6.726 1.00 74.88 193 LEU A O 1
ATOM 1565 N N . PRO A 1 194 ? 34.089 -9.788 6.724 1.00 74.00 194 PRO A N 1
ATOM 1566 C CA . PRO A 1 194 ? 34.593 -10.470 5.535 1.00 74.00 194 PRO A CA 1
ATOM 1567 C C . PRO A 1 194 ? 34.588 -12.002 5.646 1.00 74.00 194 PRO A C 1
ATOM 1569 O O . PRO A 1 194 ? 34.411 -12.670 4.634 1.00 74.00 194 PRO A O 1
ATOM 1572 N N . SER A 1 195 ? 34.749 -12.543 6.860 1.00 74.75 195 SER A N 1
ATOM 1573 C CA . SER A 1 195 ? 34.702 -13.980 7.161 1.00 74.75 195 SER A CA 1
ATOM 1574 C C . SER A 1 195 ? 33.319 -14.610 7.016 1.00 74.75 195 SER A C 1
ATOM 1576 O O . SER A 1 195 ? 33.233 -15.814 6.799 1.00 74.75 195 SER A O 1
ATOM 1578 N N . ASP A 1 196 ? 32.260 -13.812 7.142 1.00 79.00 196 ASP A N 1
ATOM 1579 C CA . ASP A 1 196 ? 30.872 -14.287 7.171 1.00 79.00 196 ASP A CA 1
ATOM 1580 C C . ASP A 1 196 ? 30.231 -14.235 5.777 1.00 79.00 196 ASP A C 1
ATOM 1582 O O . ASP A 1 196 ? 29.065 -14.584 5.595 1.00 79.00 196 ASP A O 1
ATOM 1586 N N . ARG A 1 197 ? 30.988 -13.769 4.776 1.00 79.25 197 ARG A N 1
ATOM 1587 C CA . ARG A 1 197 ? 30.553 -13.715 3.382 1.00 79.25 197 ARG A CA 1
ATOM 1588 C C . ARG A 1 197 ? 30.514 -15.122 2.804 1.00 79.25 197 ARG A C 1
ATOM 1590 O O . ARG A 1 197 ? 31.425 -15.921 3.021 1.00 79.25 197 ARG A O 1
ATOM 1597 N N . VAL A 1 198 ? 29.486 -15.401 2.012 1.00 79.44 198 VAL A N 1
ATOM 1598 C CA . VAL A 1 198 ? 29.407 -16.646 1.249 1.00 79.44 198 VAL A CA 1
ATOM 1599 C C . VAL A 1 198 ? 30.561 -16.668 0.249 1.00 79.44 198 VAL A C 1
ATOM 1601 O O . VAL A 1 198 ? 30.736 -15.756 -0.562 1.00 79.44 198 VAL A O 1
ATOM 1604 N N . GLN A 1 199 ? 31.397 -17.701 0.340 1.00 75.00 199 GLN A N 1
ATOM 1605 C CA . GLN A 1 199 ? 32.518 -17.877 -0.571 1.00 75.00 199 GLN A CA 1
ATOM 1606 C C . GLN A 1 199 ? 31.981 -18.080 -1.990 1.00 75.00 199 GLN A C 1
ATOM 1608 O O . GLN A 1 199 ? 31.302 -19.067 -2.255 1.00 75.00 199 GLN A O 1
ATOM 1613 N N . GLY A 1 200 ? 32.318 -17.170 -2.901 1.00 77.44 200 GLY A N 1
ATOM 1614 C CA . GLY A 1 200 ? 31.797 -17.208 -4.269 1.00 77.44 200 GLY A CA 1
ATOM 1615 C C . GLY A 1 200 ? 31.082 -15.931 -4.687 1.00 77.44 200 GLY A C 1
ATOM 1616 O O . GLY A 1 200 ? 31.098 -15.596 -5.869 1.00 77.44 200 GLY A O 1
ATOM 1617 N N . ASP A 1 201 ? 30.511 -15.210 -3.724 1.00 81.31 201 ASP A N 1
ATOM 1618 C CA . ASP A 1 201 ? 29.584 -14.122 -4.013 1.00 81.31 201 ASP A CA 1
ATOM 1619 C C . ASP A 1 201 ? 30.296 -12.813 -4.387 1.00 81.31 201 ASP A C 1
ATOM 1621 O O . ASP A 1 201 ? 31.395 -12.524 -3.890 1.00 81.31 201 ASP A O 1
ATOM 1625 N N . PRO A 1 202 ? 29.678 -11.987 -5.253 1.00 83.19 202 PRO A N 1
ATOM 1626 C CA . PRO A 1 202 ? 30.206 -10.676 -5.589 1.00 83.19 202 PRO A CA 1
ATOM 1627 C C . PRO A 1 202 ? 30.235 -9.767 -4.359 1.00 83.19 202 PRO A C 1
ATOM 1629 O O . PRO A 1 202 ? 29.268 -9.659 -3.604 1.00 83.19 202 PRO A O 1
ATOM 1632 N N . ILE A 1 203 ? 31.353 -9.067 -4.173 1.00 86.88 203 ILE A N 1
ATOM 1633 C CA . ILE A 1 203 ? 31.538 -8.180 -3.027 1.00 86.88 203 ILE A CA 1
ATOM 1634 C C . ILE A 1 203 ? 31.207 -6.746 -3.432 1.00 86.88 203 ILE A C 1
ATOM 1636 O O . ILE A 1 203 ? 31.931 -6.135 -4.220 1.00 86.88 203 ILE A O 1
ATOM 1640 N N . LEU A 1 204 ? 30.156 -6.187 -2.832 1.00 85.31 204 LEU A N 1
ATOM 1641 C CA . LEU A 1 204 ? 29.807 -4.772 -2.950 1.00 85.31 204 LEU A CA 1
ATOM 1642 C C . LEU A 1 204 ? 30.130 -4.027 -1.652 1.00 85.31 204 LEU A C 1
ATOM 1644 O O . LEU A 1 204 ? 29.919 -4.544 -0.555 1.00 85.31 204 LEU A O 1
ATOM 1648 N N . SER A 1 205 ? 30.624 -2.797 -1.773 1.00 85.94 205 SER A N 1
ATOM 1649 C CA . SER A 1 205 ? 30.645 -1.835 -0.668 1.00 85.94 205 SER A CA 1
ATOM 1650 C C . SER A 1 205 ? 29.784 -0.636 -1.010 1.00 85.94 205 SER A C 1
ATOM 1652 O O . SER A 1 205 ? 29.771 -0.190 -2.156 1.00 85.94 205 SER A O 1
ATOM 1654 N N . VAL A 1 206 ? 29.112 -0.099 -0.001 1.00 84.06 206 VAL A N 1
ATOM 1655 C CA . VAL A 1 206 ? 28.258 1.075 -0.131 1.00 84.06 206 VAL A CA 1
ATOM 1656 C C . VAL A 1 206 ? 28.802 2.166 0.778 1.00 84.06 206 VAL A C 1
ATOM 1658 O O . VAL A 1 206 ? 28.976 1.943 1.974 1.00 84.06 206 VAL A O 1
ATOM 1661 N N . GLU A 1 207 ? 29.064 3.338 0.213 1.00 86.56 207 GLU A N 1
ATOM 1662 C CA . GLU A 1 207 ? 29.454 4.535 0.954 1.00 86.56 207 GLU A CA 1
ATOM 1663 C C . GLU A 1 207 ? 28.431 5.643 0.711 1.00 86.56 207 GLU A C 1
ATOM 1665 O O . GLU A 1 207 ? 27.963 5.839 -0.408 1.00 86.56 207 GLU A O 1
ATOM 1670 N N . LEU A 1 208 ? 28.076 6.374 1.765 1.00 83.94 208 LEU A N 1
ATOM 1671 C CA . LEU A 1 208 ? 27.214 7.547 1.676 1.00 83.94 208 LEU A CA 1
ATOM 1672 C C . LEU A 1 208 ? 28.074 8.797 1.834 1.00 83.94 208 LEU A C 1
ATOM 1674 O O . LEU A 1 208 ? 28.850 8.906 2.786 1.00 83.94 208 LEU A O 1
ATOM 1678 N N . SER A 1 209 ? 27.919 9.747 0.921 1.00 86.62 209 SER A N 1
ATOM 1679 C CA . SER A 1 209 ? 28.544 11.061 1.001 1.00 86.62 209 SER A CA 1
ATOM 1680 C C . SER A 1 209 ? 27.476 12.152 0.976 1.00 86.62 209 SER A C 1
ATOM 1682 O O . SER A 1 209 ? 26.383 11.984 0.440 1.00 86.62 209 SER A O 1
ATOM 1684 N N . GLY A 1 210 ? 27.754 13.277 1.623 1.00 83.75 210 GLY A N 1
ATOM 1685 C CA . GLY A 1 210 ? 26.794 14.365 1.749 1.00 83.75 210 GLY A CA 1
ATOM 1686 C C . GLY A 1 210 ? 27.264 15.423 2.740 1.00 83.75 210 GLY A C 1
ATOM 1687 O O . GLY A 1 210 ? 28.296 15.251 3.403 1.00 83.75 210 GLY A O 1
ATOM 1688 N N . PRO A 1 211 ? 26.537 16.542 2.843 1.00 82.50 211 PRO A N 1
ATOM 1689 C CA . PRO A 1 211 ? 26.857 17.590 3.794 1.00 82.50 211 PRO A CA 1
ATOM 1690 C C . PRO A 1 211 ? 26.726 17.074 5.232 1.00 82.50 211 PRO A C 1
ATOM 1692 O O . PRO A 1 211 ? 25.744 16.436 5.599 1.00 82.50 211 PRO A O 1
ATOM 1695 N N . LYS A 1 212 ? 27.717 17.395 6.075 1.00 82.44 212 LYS A N 1
ATOM 1696 C CA . LYS A 1 212 ? 27.671 17.094 7.520 1.00 82.44 212 LYS A CA 1
ATOM 1697 C C . LYS A 1 212 ? 26.651 17.951 8.270 1.00 82.44 212 LYS A C 1
ATOM 1699 O O . LYS A 1 212 ? 26.195 17.559 9.339 1.00 82.44 212 LYS A O 1
ATOM 1704 N N . THR A 1 213 ? 26.335 19.118 7.715 1.00 77.88 213 THR A N 1
ATOM 1705 C CA . THR A 1 213 ? 25.386 20.080 8.268 1.00 77.88 213 THR A CA 1
ATOM 1706 C C . THR A 1 213 ? 24.496 20.562 7.138 1.00 77.88 213 THR A C 1
ATOM 1708 O O . THR A 1 213 ? 24.998 21.014 6.112 1.00 77.88 213 THR A O 1
ATOM 1711 N N . ILE A 1 214 ? 23.189 20.470 7.346 1.00 75.81 214 ILE A N 1
ATOM 1712 C CA . ILE A 1 214 ? 22.155 20.925 6.419 1.00 75.81 214 ILE A CA 1
ATOM 1713 C C . ILE A 1 214 ? 21.598 22.230 6.992 1.00 75.81 214 ILE A C 1
ATOM 1715 O O . ILE A 1 214 ? 21.340 22.321 8.194 1.00 75.81 214 ILE A O 1
ATOM 1719 N N . ALA A 1 215 ? 21.495 23.261 6.156 1.00 73.94 215 ALA A N 1
ATOM 1720 C CA . ALA A 1 215 ? 20.835 24.509 6.523 1.00 73.94 215 ALA A CA 1
ATOM 1721 C C . ALA A 1 215 ? 19.349 24.426 6.131 1.00 73.94 215 ALA A C 1
ATOM 1723 O O . ALA A 1 215 ? 19.094 23.947 5.029 1.00 73.94 215 ALA A O 1
ATOM 1724 N N . PRO A 1 216 ? 18.413 24.969 6.938 1.00 63.12 216 PRO A N 1
ATOM 1725 C CA . PRO A 1 216 ? 16.969 24.946 6.646 1.00 63.12 216 PRO A CA 1
ATOM 1726 C C . PRO A 1 216 ? 16.567 25.575 5.304 1.00 63.12 216 PRO A C 1
ATOM 1728 O O . PRO A 1 216 ? 15.451 25.431 4.824 1.00 63.12 216 PRO A O 1
ATOM 1731 N N . GLU A 1 217 ? 17.464 26.364 4.721 1.00 64.69 217 GLU A N 1
ATOM 1732 C CA . GLU A 1 217 ? 17.270 26.994 3.428 1.00 64.69 217 GLU A CA 1
ATOM 1733 C C . GLU A 1 217 ? 18.316 26.438 2.459 1.00 64.69 217 GLU A C 1
ATOM 1735 O O . GLU A 1 217 ? 19.523 26.513 2.707 1.00 64.69 217 GLU A O 1
ATOM 1740 N N . GLY A 1 218 ? 17.853 25.873 1.343 1.00 64.62 218 GLY A N 1
ATOM 1741 C CA . GLY A 1 218 ? 18.705 25.375 0.264 1.00 64.62 218 GLY A CA 1
ATOM 1742 C C . GLY A 1 218 ? 18.378 23.949 -0.170 1.00 64.62 218 GLY A C 1
ATOM 1743 O O . GLY A 1 218 ? 17.777 23.169 0.560 1.00 64.62 218 GLY A O 1
ATOM 1744 N N . LYS A 1 219 ? 18.785 23.602 -1.395 1.00 70.88 219 LYS A N 1
ATOM 1745 C CA . LYS A 1 219 ? 18.749 22.219 -1.884 1.00 70.88 219 LYS A CA 1
ATOM 1746 C C . LYS A 1 219 ? 20.058 21.545 -1.493 1.00 70.88 219 LYS A C 1
ATOM 1748 O O . LYS A 1 219 ? 21.114 21.926 -1.994 1.00 70.88 219 LYS A O 1
ATOM 1753 N N . HIS A 1 220 ? 19.980 20.559 -0.610 1.00 77.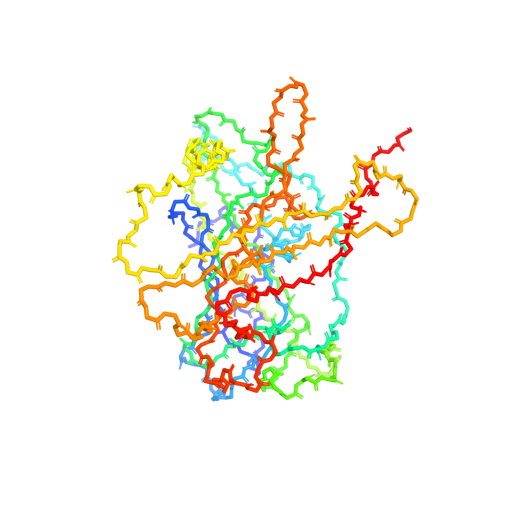69 220 HIS A N 1
ATOM 1754 C CA . HIS A 1 220 ? 21.128 19.757 -0.189 1.00 77.69 220 HIS A CA 1
ATOM 1755 C C . HIS A 1 220 ? 21.070 18.407 -0.883 1.00 77.69 220 HIS A C 1
ATOM 1757 O O . HIS A 1 220 ? 19.985 17.857 -1.043 1.00 77.69 220 HIS A O 1
ATOM 1763 N N . CYS A 1 221 ? 22.216 17.865 -1.284 1.00 78.69 221 CYS A N 1
ATOM 1764 C CA . CYS A 1 221 ? 22.268 16.566 -1.948 1.00 78.69 221 CYS A CA 1
ATOM 1765 C C . CYS A 1 221 ? 23.095 15.573 -1.137 1.00 78.69 221 CYS A C 1
ATOM 1767 O O . CYS A 1 221 ? 24.153 15.920 -0.610 1.00 78.69 221 CYS A O 1
ATOM 1769 N N . ALA A 1 222 ? 22.629 14.331 -1.087 1.00 81.31 222 ALA A N 1
ATOM 1770 C CA . ALA A 1 222 ? 23.424 13.181 -0.685 1.00 81.31 222 ALA A CA 1
ATOM 1771 C C . ALA A 1 222 ? 23.764 12.354 -1.929 1.00 81.31 222 ALA A C 1
ATOM 1773 O O . ALA A 1 222 ? 23.086 12.435 -2.953 1.00 81.31 222 ALA A O 1
ATOM 1774 N N . SER A 1 223 ? 24.850 11.596 -1.856 1.00 82.31 223 SER A N 1
ATOM 1775 C CA . SER A 1 223 ? 25.248 10.641 -2.886 1.00 82.31 223 SER A CA 1
ATOM 1776 C C . SER A 1 223 ? 25.535 9.286 -2.263 1.00 82.31 223 SER A C 1
ATOM 1778 O O . SER A 1 223 ? 26.022 9.173 -1.138 1.00 82.31 223 SER A O 1
ATOM 1780 N N . LEU A 1 224 ? 25.220 8.252 -3.023 1.00 85.81 224 LEU A N 1
ATOM 1781 C CA . LEU A 1 224 ? 25.477 6.859 -2.713 1.00 85.81 224 LEU A CA 1
ATOM 1782 C C . LEU A 1 224 ? 26.612 6.435 -3.627 1.00 85.81 224 LEU A C 1
ATOM 1784 O O . LEU A 1 224 ? 26.603 6.789 -4.795 1.00 85.81 224 LEU A O 1
ATOM 1788 N N . HIS A 1 225 ? 27.571 5.678 -3.124 1.00 88.38 225 HIS A N 1
ATOM 1789 C CA . HIS A 1 225 ? 28.669 5.141 -3.911 1.00 88.38 225 HIS A CA 1
ATOM 1790 C C . HIS A 1 225 ? 28.693 3.633 -3.715 1.00 88.38 225 HIS A C 1
ATOM 1792 O O . HIS A 1 225 ? 29.101 3.137 -2.666 1.00 88.38 225 HIS A O 1
ATOM 1798 N N . VAL A 1 226 ? 28.231 2.900 -4.723 1.00 88.62 226 VAL A N 1
ATOM 1799 C CA . VAL A 1 226 ? 28.245 1.437 -4.731 1.00 88.62 226 VAL A CA 1
ATOM 1800 C C . VAL A 1 226 ? 29.451 0.990 -5.533 1.00 88.62 226 VAL A C 1
ATOM 1802 O O . VAL A 1 226 ? 29.528 1.267 -6.726 1.00 88.62 226 VAL A O 1
ATOM 1805 N N . ARG A 1 227 ? 30.396 0.301 -4.896 1.00 90.31 227 ARG A N 1
ATOM 1806 C CA . ARG A 1 227 ? 31.608 -0.209 -5.543 1.00 90.31 227 ARG A CA 1
ATOM 1807 C C . ARG A 1 227 ? 31.593 -1.723 -5.593 1.00 90.31 227 ARG A C 1
ATOM 1809 O O . ARG A 1 227 ? 31.432 -2.365 -4.555 1.00 90.31 227 ARG A O 1
ATOM 1816 N N . TYR A 1 228 ? 31.832 -2.278 -6.776 1.00 91.94 228 TYR A N 1
ATOM 1817 C CA . TYR A 1 228 ? 32.032 -3.710 -6.952 1.00 91.94 228 TYR A CA 1
ATOM 1818 C C . TYR A 1 228 ? 33.521 -4.040 -6.838 1.00 91.94 228 TYR A C 1
ATOM 1820 O O . TYR A 1 228 ? 34.343 -3.491 -7.562 1.00 91.94 228 TYR A O 1
ATOM 1828 N N . HIS A 1 229 ? 33.893 -4.920 -5.910 1.00 87.56 229 HIS A N 1
ATOM 1829 C CA . HIS A 1 229 ? 35.295 -5.289 -5.664 1.00 87.56 229 HIS A CA 1
ATOM 1830 C C . HIS A 1 229 ? 35.760 -6.504 -6.466 1.00 87.56 229 HIS A C 1
ATOM 1832 O O . HIS A 1 229 ? 36.949 -6.805 -6.445 1.00 87.56 229 HIS A O 1
ATOM 1838 N N . GLY A 1 230 ? 34.853 -7.185 -7.167 1.00 82.25 230 GLY A N 1
ATOM 1839 C CA . GLY A 1 230 ? 35.140 -8.465 -7.806 1.00 82.25 230 GLY A CA 1
ATOM 1840 C C . GLY A 1 230 ? 34.685 -9.662 -6.977 1.00 82.25 230 GLY A C 1
ATOM 1841 O O . GLY A 1 230 ? 34.034 -9.534 -5.934 1.00 82.25 230 GLY A O 1
ATOM 1842 N N . GLY A 1 231 ? 34.996 -10.842 -7.493 1.00 77.00 231 GLY A N 1
ATOM 1843 C CA . GLY A 1 231 ? 34.649 -12.140 -6.924 1.00 77.00 231 GLY A CA 1
ATOM 1844 C C . GLY A 1 231 ? 35.587 -13.207 -7.491 1.00 77.00 231 GLY A C 1
ATOM 1845 O O . GLY A 1 231 ? 36.505 -12.879 -8.232 1.00 77.00 231 GLY A O 1
ATOM 1846 N N . PRO A 1 232 ? 35.382 -14.500 -7.210 1.00 69.56 232 PRO A N 1
ATOM 1847 C CA . PRO A 1 232 ? 36.317 -15.528 -7.671 1.00 69.56 232 PRO A CA 1
ATOM 1848 C C . PRO A 1 232 ? 36.439 -15.625 -9.199 1.00 69.56 232 PRO A C 1
ATOM 1850 O O . PRO A 1 232 ? 37.450 -16.112 -9.696 1.00 69.56 232 PRO A O 1
ATOM 1853 N N . THR A 1 233 ? 35.415 -15.195 -9.942 1.00 76.62 233 THR A N 1
ATOM 1854 C CA . THR A 1 233 ? 35.391 -15.218 -11.412 1.00 76.62 233 THR A CA 1
ATOM 1855 C C . THR A 1 233 ? 35.647 -13.854 -12.052 1.00 76.62 233 THR A C 1
ATOM 1857 O O . THR A 1 233 ? 35.787 -13.803 -13.272 1.00 76.62 233 THR A O 1
ATOM 1860 N N . ASP A 1 234 ? 35.681 -12.770 -11.262 1.00 81.31 234 ASP A N 1
ATOM 1861 C CA . ASP A 1 234 ? 35.830 -11.377 -11.720 1.00 81.31 234 ASP A CA 1
ATOM 1862 C C . ASP A 1 234 ? 34.952 -10.997 -12.931 1.00 81.31 234 ASP A C 1
ATOM 1864 O O . ASP A 1 234 ? 35.291 -10.142 -13.753 1.00 81.31 234 ASP A O 1
ATOM 1868 N N . GLN A 1 235 ? 33.788 -11.636 -13.051 1.00 86.25 235 GLN A N 1
ATOM 1869 C CA . GLN A 1 235 ? 32.827 -11.330 -14.101 1.00 86.25 235 GLN A CA 1
ATOM 1870 C C . GLN A 1 235 ? 32.038 -10.059 -13.767 1.00 86.25 235 GLN A C 1
ATOM 1872 O O . GLN A 1 235 ? 31.823 -9.761 -12.592 1.00 86.25 235 GLN A O 1
ATOM 1877 N N . PRO A 1 236 ? 31.573 -9.307 -14.781 1.00 88.31 236 PRO A N 1
ATOM 1878 C CA . PRO A 1 236 ? 30.651 -8.205 -14.551 1.00 88.31 236 PRO A CA 1
ATOM 1879 C C . PRO A 1 236 ? 29.373 -8.699 -13.868 1.00 88.31 236 PRO A C 1
ATOM 1881 O O . PRO A 1 236 ? 28.875 -9.781 -14.184 1.00 88.31 236 PRO A O 1
ATOM 1884 N N . ILE A 1 237 ? 28.826 -7.883 -12.974 1.00 88.88 237 ILE A N 1
ATOM 1885 C CA . ILE A 1 237 ? 27.524 -8.125 -12.348 1.00 88.88 237 ILE A CA 1
ATOM 1886 C C . ILE A 1 237 ? 26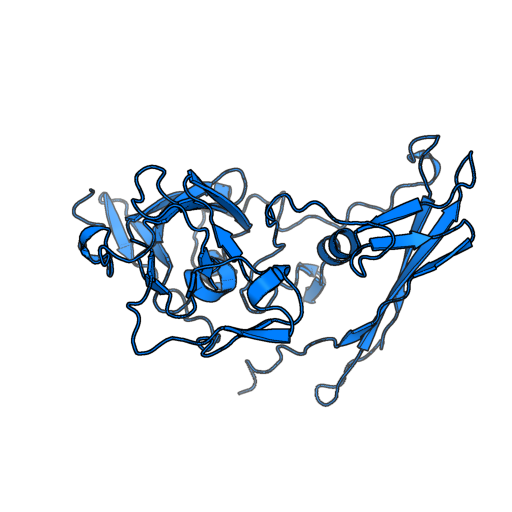.486 -7.159 -12.901 1.00 88.88 237 ILE A C 1
ATOM 1888 O O . ILE A 1 237 ? 26.827 -6.038 -13.274 1.00 88.88 237 ILE A O 1
ATOM 1892 N N . ILE A 1 238 ? 25.225 -7.588 -12.901 1.00 87.69 238 ILE A N 1
ATOM 1893 C CA . ILE A 1 238 ? 24.064 -6.751 -13.211 1.00 87.69 238 ILE A CA 1
ATOM 1894 C C . ILE A 1 238 ? 23.113 -6.814 -12.018 1.00 87.69 238 ILE A C 1
ATOM 1896 O O . ILE A 1 238 ? 22.813 -7.905 -11.531 1.00 87.69 238 ILE A O 1
ATOM 1900 N N . PHE A 1 239 ? 22.645 -5.665 -11.535 1.00 82.31 239 PHE A N 1
ATOM 1901 C CA . PHE A 1 239 ? 21.653 -5.589 -10.459 1.00 82.31 239 PHE A CA 1
ATOM 1902 C C . PHE A 1 239 ? 20.661 -4.443 -10.688 1.00 82.31 239 PHE A C 1
ATOM 1904 O O . PHE A 1 239 ? 20.991 -3.449 -11.333 1.00 82.31 239 PHE A O 1
ATOM 1911 N N . ARG A 1 240 ? 19.445 -4.574 -10.139 1.00 77.62 240 ARG A N 1
ATOM 1912 C CA . ARG A 1 240 ? 18.412 -3.525 -10.177 1.00 77.62 240 ARG A CA 1
ATOM 1913 C C . ARG A 1 240 ? 18.737 -2.453 -9.134 1.00 77.62 240 ARG A C 1
ATOM 1915 O O . ARG A 1 240 ? 18.887 -2.773 -7.953 1.00 77.62 240 ARG A O 1
ATOM 1922 N N . ASN A 1 241 ? 18.846 -1.192 -9.547 1.00 72.12 241 ASN A N 1
ATOM 1923 C CA . ASN A 1 241 ? 19.243 -0.089 -8.664 1.00 72.12 241 ASN A CA 1
ATOM 1924 C C . ASN A 1 241 ? 18.240 0.164 -7.520 1.00 72.12 241 ASN A C 1
ATOM 1926 O O . ASN A 1 241 ? 18.651 0.493 -6.407 1.00 72.12 241 ASN A O 1
ATOM 1930 N N . HIS A 1 242 ? 16.947 -0.061 -7.774 1.00 65.88 242 HIS A N 1
ATOM 1931 C CA . HIS A 1 242 ? 15.844 0.156 -6.837 1.00 65.88 242 HIS A CA 1
ATOM 1932 C C . HIS A 1 242 ? 16.020 -0.615 -5.523 1.00 65.88 242 HIS A C 1
ATOM 1934 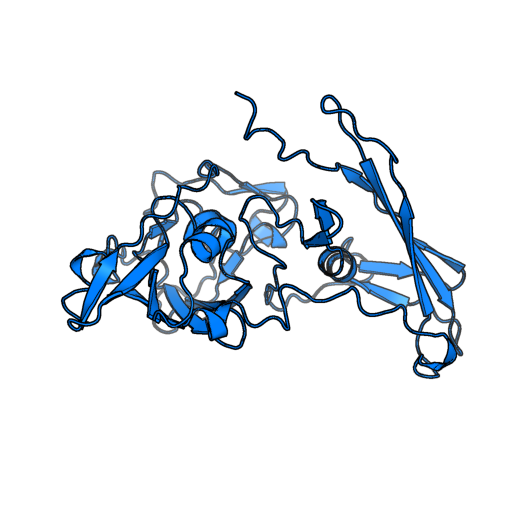O O . HIS A 1 242 ? 15.770 -0.079 -4.448 1.00 65.88 242 HIS A O 1
ATOM 1940 N N . VAL A 1 243 ? 16.575 -1.830 -5.591 1.00 63.19 243 VAL A N 1
ATOM 1941 C CA . VAL A 1 243 ? 16.835 -2.663 -4.408 1.00 63.19 243 VAL A CA 1
ATOM 1942 C C . VAL A 1 243 ? 17.784 -1.963 -3.433 1.00 63.19 243 VAL A C 1
ATOM 1944 O O . VAL A 1 243 ? 17.624 -2.079 -2.224 1.00 63.19 243 VAL A O 1
ATOM 1947 N N . ILE A 1 244 ? 18.769 -1.205 -3.927 1.00 65.62 244 ILE A N 1
ATOM 1948 C CA . ILE A 1 244 ? 19.713 -0.502 -3.048 1.00 65.62 244 ILE A CA 1
ATOM 1949 C C . ILE A 1 244 ? 19.049 0.718 -2.400 1.00 65.62 244 ILE A C 1
ATOM 1951 O O . ILE A 1 244 ? 19.276 0.977 -1.218 1.00 65.62 244 ILE A O 1
ATOM 1955 N N . TRP A 1 245 ? 18.183 1.422 -3.130 1.00 62.38 245 TRP A N 1
ATOM 1956 C CA . TRP A 1 245 ? 17.389 2.525 -2.584 1.00 62.38 245 TRP A CA 1
ATOM 1957 C C . TRP A 1 245 ? 16.431 2.062 -1.487 1.00 62.38 245 TRP A C 1
ATOM 1959 O O . TRP A 1 245 ? 16.371 2.679 -0.424 1.00 62.38 245 TRP A O 1
ATOM 1969 N N . GLU A 1 246 ? 15.761 0.927 -1.690 1.00 58.00 246 GLU A N 1
ATOM 1970 C CA . GLU A 1 246 ? 14.859 0.316 -0.708 1.00 58.00 246 GLU A CA 1
ATOM 1971 C C . GLU A 1 246 ? 15.555 -0.161 0.570 1.00 58.00 246 GLU A C 1
ATOM 1973 O O . GLU A 1 246 ? 14.886 -0.399 1.579 1.00 58.00 246 GLU A O 1
ATOM 1978 N N . LEU A 1 247 ? 16.881 -0.315 0.560 1.00 62.78 247 LEU A N 1
ATOM 1979 C CA . LEU A 1 247 ? 17.661 -0.722 1.730 1.00 62.78 247 LEU A CA 1
ATOM 1980 C C . LEU A 1 247 ? 18.153 0.467 2.561 1.00 62.78 247 LEU A C 1
ATOM 1982 O O . LEU A 1 247 ? 18.555 0.276 3.713 1.00 62.78 247 LEU A O 1
ATOM 1986 N N . LEU A 1 248 ? 18.094 1.693 2.032 1.00 64.81 248 LEU A N 1
ATOM 1987 C CA . LEU A 1 248 ? 18.435 2.884 2.801 1.00 64.81 248 LEU A CA 1
ATOM 1988 C C . LEU A 1 248 ? 17.352 3.174 3.849 1.00 64.81 248 LEU A C 1
ATOM 1990 O O . LEU A 1 248 ? 16.146 3.057 3.618 1.00 64.81 248 LEU A O 1
ATOM 1994 N N . ARG A 1 249 ? 17.795 3.533 5.054 1.00 67.19 249 ARG A N 1
ATOM 1995 C CA . ARG A 1 249 ? 16.937 3.894 6.187 1.00 67.19 249 ARG A CA 1
ATOM 1996 C C . ARG A 1 249 ? 17.484 5.175 6.803 1.00 67.19 249 ARG A C 1
ATOM 1998 O O . ARG A 1 249 ? 18.656 5.231 7.171 1.00 67.19 249 ARG A O 1
ATOM 2005 N N . SER A 1 250 ? 16.649 6.201 6.896 1.00 68.56 250 SER A N 1
ATOM 2006 C CA . SER A 1 250 ? 16.967 7.461 7.568 1.00 68.56 250 SER A CA 1
ATOM 2007 C C . SER A 1 250 ? 16.759 7.312 9.067 1.00 68.56 250 SER A C 1
ATOM 2009 O O . SER A 1 250 ? 15.728 6.807 9.485 1.00 68.56 250 SER A O 1
ATOM 2011 N N . TYR A 1 251 ? 17.703 7.763 9.890 1.00 70.12 251 TYR A N 1
ATOM 2012 C CA . TYR A 1 251 ? 17.547 7.776 11.346 1.00 70.12 251 TYR A CA 1
ATOM 2013 C C . TYR A 1 251 ? 17.776 9.186 11.888 1.00 70.12 251 TYR A C 1
ATOM 2015 O O . TYR A 1 251 ? 18.710 9.875 11.478 1.00 70.12 251 TYR A O 1
ATOM 2023 N N . ARG A 1 252 ? 16.951 9.594 12.849 1.00 69.38 252 ARG A N 1
ATOM 2024 C CA . ARG A 1 252 ? 17.088 10.823 13.624 1.00 69.38 252 ARG A CA 1
ATOM 2025 C C . ARG A 1 252 ? 17.635 10.485 15.006 1.00 69.38 252 ARG A C 1
ATOM 2027 O O . ARG A 1 252 ? 17.121 9.606 15.683 1.00 69.38 252 ARG A O 1
ATOM 2034 N N . LEU A 1 253 ? 18.669 11.196 15.442 1.00 68.50 253 LEU A N 1
ATOM 2035 C CA . LEU A 1 253 ? 19.159 11.102 16.816 1.00 68.50 253 LEU A CA 1
ATOM 2036 C C . LEU A 1 253 ? 18.354 12.065 17.699 1.00 68.50 253 LEU A C 1
ATOM 2038 O O . LEU A 1 253 ? 18.496 13.281 17.572 1.00 68.50 253 LEU A O 1
ATOM 2042 N N . GLU A 1 254 ? 17.525 11.538 18.597 1.00 68.06 254 GLU A N 1
ATOM 2043 C CA . GLU A 1 254 ? 16.732 12.316 19.553 1.00 68.06 254 GLU A CA 1
ATOM 2044 C C . GLU A 1 254 ? 16.981 11.793 20.973 1.00 68.06 254 GLU A C 1
ATOM 2046 O O . GLU A 1 254 ? 16.975 10.592 21.229 1.00 68.06 254 GLU A O 1
ATOM 2051 N N . SER A 1 255 ? 17.298 12.694 21.908 1.00 71.00 255 SER A N 1
ATOM 2052 C CA . SER A 1 255 ? 17.596 12.345 23.311 1.00 71.00 255 SER A CA 1
ATOM 2053 C C . SER A 1 255 ? 18.661 11.243 23.503 1.00 71.00 255 SER A C 1
ATOM 2055 O O . SER A 1 255 ? 18.631 10.500 24.481 1.00 71.00 255 SER A O 1
ATOM 2057 N N . GLY A 1 256 ? 19.625 11.139 22.579 1.00 70.31 256 GLY A N 1
ATOM 2058 C CA . GLY A 1 256 ? 20.697 10.134 22.615 1.00 70.31 256 GLY A CA 1
ATOM 2059 C C . GLY A 1 256 ? 20.320 8.758 22.053 1.00 70.31 256 GLY A C 1
ATOM 2060 O O . GLY A 1 256 ? 21.141 7.844 22.108 1.00 70.31 256 GLY A O 1
ATOM 2061 N N . LEU A 1 257 ? 19.118 8.607 21.490 1.00 63.47 257 LEU A N 1
ATOM 2062 C CA . LEU A 1 257 ? 18.647 7.389 20.837 1.00 63.47 257 LEU A CA 1
ATOM 2063 C C . LEU A 1 257 ? 18.447 7.634 19.339 1.00 63.47 257 LEU A C 1
ATOM 2065 O O . LEU A 1 257 ? 17.923 8.668 18.931 1.00 63.47 257 LEU A O 1
ATOM 2069 N N . TRP A 1 258 ? 18.899 6.687 18.516 1.00 65.81 258 TRP A N 1
ATOM 2070 C CA . TRP A 1 258 ? 18.619 6.693 17.083 1.00 65.81 258 TRP A CA 1
ATOM 2071 C C . TRP A 1 258 ? 17.209 6.159 16.851 1.00 65.81 258 TRP A C 1
ATOM 2073 O O . TRP A 1 258 ? 16.926 4.995 17.133 1.00 65.81 258 TRP A O 1
ATOM 2083 N N . GLU A 1 259 ? 16.344 7.012 16.328 1.00 61.66 259 GLU A N 1
ATOM 2084 C CA . GLU A 1 259 ? 14.977 6.699 15.938 1.00 61.66 259 GLU A CA 1
ATOM 2085 C C . GLU A 1 259 ? 14.892 6.642 14.417 1.00 61.66 259 GLU A C 1
ATOM 2087 O O . GLU A 1 259 ? 15.482 7.468 13.727 1.00 61.66 259 GLU A O 1
ATOM 2092 N N . LEU A 1 260 ? 14.185 5.657 13.870 1.00 63.53 260 LEU A N 1
ATOM 2093 C CA . LEU A 1 260 ? 13.962 5.565 12.431 1.00 63.53 260 LEU A CA 1
ATOM 2094 C C . LEU A 1 260 ? 13.109 6.763 11.986 1.00 63.53 260 LEU A C 1
ATOM 2096 O O . LEU A 1 260 ? 11.991 6.952 12.461 1.00 63.53 260 LEU A O 1
ATOM 2100 N N . GLN A 1 261 ? 13.659 7.598 11.109 1.00 58.44 261 GLN A N 1
ATOM 2101 C CA . GLN A 1 261 ? 12.951 8.718 10.511 1.00 58.44 261 GLN A CA 1
ATOM 2102 C C . GLN A 1 261 ? 12.079 8.172 9.386 1.00 58.44 261 GLN A C 1
ATOM 2104 O O . GLN A 1 261 ? 12.580 7.749 8.345 1.00 58.44 261 GLN A O 1
ATOM 2109 N N . GLU A 1 262 ? 10.779 8.158 9.636 1.00 58.06 262 GLU A N 1
ATOM 2110 C CA . GLU A 1 262 ? 9.769 7.731 8.677 1.00 58.06 262 GLU A CA 1
ATOM 2111 C C . GLU A 1 262 ? 9.525 8.839 7.642 1.00 58.06 262 GLU A C 1
ATOM 2113 O O . GLU A 1 262 ? 9.709 10.019 7.949 1.00 58.06 262 GLU A O 1
ATOM 2118 N N . GLY A 1 263 ? 9.136 8.469 6.416 1.00 52.56 263 GLY A N 1
ATOM 2119 C CA . GLY A 1 263 ? 8.768 9.445 5.382 1.00 52.56 263 GLY A CA 1
ATOM 2120 C C . GLY A 1 263 ? 7.527 10.270 5.768 1.00 52.56 263 GLY A C 1
ATOM 2121 O O . GLY A 1 263 ? 6.944 10.035 6.827 1.00 52.56 263 GLY A O 1
ATOM 2122 N N . PRO A 1 264 ? 7.054 11.192 4.912 1.00 42.50 264 PRO A N 1
ATOM 2123 C CA . PRO A 1 264 ? 5.920 12.077 5.217 1.00 42.50 264 PRO A CA 1
ATOM 2124 C C . PRO A 1 264 ? 4.620 11.332 5.576 1.00 42.50 264 PRO A C 1
ATOM 2126 O O . PRO A 1 264 ? 3.786 11.844 6.320 1.00 42.50 264 PRO A O 1
ATOM 2129 N N . CYS A 1 265 ? 4.464 10.082 5.128 1.00 39.69 265 CYS A N 1
ATOM 2130 C CA . CYS A 1 265 ? 3.358 9.199 5.508 1.00 39.69 265 CYS A CA 1
ATOM 2131 C C . CYS A 1 265 ? 3.546 8.482 6.864 1.00 39.69 265 CYS A C 1
ATOM 2133 O O . CYS A 1 265 ? 2.684 7.704 7.268 1.00 39.69 265 CYS A O 1
ATOM 2135 N N . GLY A 1 266 ? 4.657 8.700 7.574 1.00 46.84 266 GLY A N 1
ATOM 2136 C CA . GLY A 1 266 ? 4.954 8.091 8.871 1.00 46.84 266 GLY A CA 1
ATOM 2137 C C . GLY A 1 266 ? 5.128 6.571 8.824 1.00 46.84 266 GLY A C 1
ATOM 2138 O O . GLY A 1 266 ? 4.814 5.914 9.809 1.00 46.84 266 GLY A O 1
ATOM 2139 N N . CYS A 1 267 ? 5.548 6.001 7.689 1.00 47.44 267 CYS A N 1
ATOM 2140 C CA . CYS A 1 267 ? 5.745 4.558 7.525 1.00 47.44 267 CYS A CA 1
ATOM 2141 C C . CYS A 1 267 ? 7.192 4.200 7.171 1.00 47.44 267 CYS A C 1
ATOM 2143 O O . CYS A 1 267 ? 7.892 4.942 6.479 1.00 47.44 267 CYS A O 1
ATOM 2145 N N . SER A 1 268 ? 7.621 3.026 7.636 1.00 45.72 268 SER A N 1
ATOM 2146 C CA . SER A 1 268 ? 8.976 2.506 7.470 1.00 45.72 268 SER A CA 1
ATOM 2147 C C . SER A 1 268 ? 9.023 1.401 6.413 1.00 45.72 268 SER A C 1
ATOM 2149 O O . SER A 1 268 ? 8.737 0.245 6.713 1.00 45.72 268 SER A O 1
ATOM 2151 N N . GLY A 1 269 ? 9.446 1.743 5.195 1.00 46.56 269 GLY A N 1
ATOM 2152 C CA . GLY A 1 269 ? 9.730 0.777 4.130 1.00 46.56 269 GLY A CA 1
ATOM 2153 C C . GLY A 1 269 ? 8.501 0.387 3.313 1.00 46.56 269 GLY A C 1
ATOM 2154 O O . GLY A 1 269 ? 7.490 -0.080 3.844 1.00 46.56 269 GLY A O 1
ATOM 2155 N N . LEU A 1 270 ? 8.611 0.581 2.001 1.00 48.12 270 LEU A N 1
ATOM 2156 C CA . LEU A 1 270 ? 7.617 0.162 1.033 1.00 48.12 270 LEU A CA 1
ATOM 2157 C C . LEU A 1 270 ? 8.133 -1.070 0.294 1.00 48.12 270 LEU A C 1
ATOM 2159 O O . LEU A 1 270 ? 9.146 -0.984 -0.383 1.00 48.12 270 LEU A O 1
ATOM 2163 N N . PHE A 1 271 ? 7.465 -2.210 0.481 1.00 49.69 271 PHE A N 1
ATOM 2164 C CA . PHE A 1 271 ? 7.613 -3.362 -0.403 1.00 49.69 271 PHE A CA 1
ATOM 2165 C C . PHE A 1 271 ? 6.382 -3.389 -1.304 1.00 49.69 271 PHE A C 1
ATOM 2167 O O . PHE A 1 271 ? 5.268 -3.588 -0.806 1.00 49.69 271 PHE A O 1
ATOM 2174 N N . LEU A 1 272 ? 6.596 -3.122 -2.590 1.00 52.09 272 LEU A N 1
ATOM 2175 C CA . LEU A 1 272 ? 5.621 -3.339 -3.651 1.00 52.09 272 LEU A CA 1
ATOM 2176 C C . LEU A 1 272 ? 5.974 -4.653 -4.337 1.00 52.09 272 LEU A C 1
ATOM 2178 O O . LEU A 1 272 ? 7.125 -4.862 -4.718 1.00 52.09 272 LEU A O 1
ATOM 2182 N N . ASP A 1 273 ? 4.993 -5.536 -4.483 1.00 51.88 273 ASP A N 1
ATOM 2183 C CA . ASP A 1 273 ? 5.083 -6.583 -5.498 1.00 51.88 273 ASP A CA 1
ATOM 2184 C C . ASP A 1 273 ? 4.685 -5.933 -6.833 1.00 51.88 273 ASP A C 1
ATOM 2186 O O . ASP A 1 273 ? 3.496 -5.805 -7.138 1.00 51.88 273 ASP A O 1
ATOM 2190 N N . ASP A 1 274 ? 5.675 -5.382 -7.544 1.00 52.91 274 ASP A N 1
ATOM 2191 C CA . ASP A 1 274 ? 5.496 -4.798 -8.879 1.00 52.91 274 ASP A CA 1
ATOM 2192 C C . ASP A 1 274 ? 5.004 -5.878 -9.868 1.00 52.91 274 ASP A C 1
ATOM 2194 O O . ASP A 1 274 ? 5.354 -7.055 -9.722 1.00 52.91 274 ASP A O 1
ATOM 2198 N N . PRO A 1 275 ? 4.243 -5.520 -10.920 1.00 52.09 275 PRO A N 1
ATOM 2199 C CA . PRO A 1 275 ? 3.883 -6.473 -11.964 1.00 52.09 275 PRO A CA 1
ATOM 2200 C C . PRO A 1 275 ? 5.135 -7.096 -12.603 1.00 52.09 275 PRO A C 1
ATOM 2202 O O . PRO A 1 275 ? 6.151 -6.433 -12.827 1.00 52.09 275 PRO A O 1
ATOM 2205 N N . ASN A 1 276 ? 5.060 -8.390 -12.931 1.00 57.53 276 ASN A N 1
ATOM 2206 C CA . ASN A 1 276 ? 6.152 -9.110 -13.588 1.00 57.53 276 ASN A CA 1
ATOM 2207 C C . ASN A 1 276 ? 6.365 -8.581 -15.017 1.00 57.53 276 ASN A C 1
ATOM 2209 O O . ASN A 1 276 ? 5.742 -9.062 -15.963 1.00 57.53 276 ASN A O 1
ATOM 2213 N N . MET A 1 277 ? 7.270 -7.616 -15.186 1.00 59.91 277 MET A N 1
ATOM 2214 C CA . MET A 1 277 ? 7.611 -7.049 -16.491 1.00 59.91 277 MET A CA 1
ATOM 2215 C C . MET A 1 277 ? 8.865 -7.712 -17.075 1.00 59.91 277 MET A C 1
ATOM 2217 O O . MET A 1 277 ? 9.897 -7.830 -16.414 1.00 59.91 277 MET A O 1
ATOM 2221 N N . THR A 1 278 ? 8.793 -8.137 -18.341 1.00 72.50 278 THR A N 1
ATOM 2222 C CA . THR A 1 278 ? 9.986 -8.582 -19.079 1.00 72.50 278 THR A CA 1
ATOM 2223 C C . THR A 1 278 ? 10.730 -7.357 -19.597 1.00 72.50 278 THR A C 1
ATOM 2225 O O . THR A 1 278 ? 10.175 -6.591 -20.378 1.00 72.50 278 THR A O 1
ATOM 2228 N N . VAL A 1 279 ? 11.988 -7.192 -19.192 1.00 70.31 279 VAL A N 1
ATOM 2229 C CA . VAL A 1 279 ? 12.832 -6.050 -19.572 1.00 70.31 279 VAL A CA 1
ATOM 2230 C C . VAL A 1 279 ? 14.171 -6.514 -20.132 1.00 70.31 279 VAL A C 1
ATOM 2232 O O . VAL A 1 279 ? 14.697 -7.562 -19.747 1.00 70.31 279 VAL A O 1
ATOM 2235 N N . ASN A 1 280 ? 14.743 -5.724 -21.041 1.00 79.25 280 ASN A N 1
ATOM 2236 C CA . ASN A 1 280 ? 16.115 -5.923 -21.486 1.00 79.25 280 ASN A CA 1
ATOM 2237 C C . ASN A 1 280 ? 17.068 -5.241 -20.498 1.00 79.25 280 ASN A C 1
ATOM 2239 O O . ASN A 1 280 ? 17.286 -4.036 -20.566 1.00 79.25 280 ASN A O 1
ATOM 2243 N N . VAL A 1 281 ? 17.678 -6.028 -19.611 1.00 79.38 281 VAL A N 1
ATOM 2244 C CA . VAL A 1 281 ? 18.561 -5.534 -18.536 1.00 79.38 281 VAL A CA 1
ATOM 2245 C C . VAL A 1 281 ? 19.791 -4.755 -19.018 1.00 79.38 281 VAL A C 1
ATOM 2247 O O . VAL A 1 281 ? 20.472 -4.141 -18.204 1.00 79.38 281 VAL A O 1
ATOM 2250 N N . VAL A 1 282 ? 20.123 -4.815 -20.312 1.00 76.19 282 VAL A N 1
ATOM 2251 C CA . VAL A 1 282 ? 21.260 -4.084 -20.897 1.00 76.19 282 VAL A CA 1
ATOM 2252 C C . VAL A 1 282 ? 20.855 -2.687 -21.377 1.00 76.19 282 VAL A C 1
ATOM 2254 O O . VAL A 1 282 ? 21.702 -1.801 -21.451 1.00 76.19 282 VAL A O 1
ATOM 2257 N N . GLU A 1 283 ? 19.580 -2.489 -21.711 1.00 75.69 283 GLU A N 1
ATOM 2258 C CA . GLU A 1 283 ? 19.046 -1.236 -22.269 1.00 75.69 283 GLU A CA 1
ATOM 2259 C C . GLU A 1 283 ? 18.219 -0.442 -21.246 1.00 75.69 283 GLU A C 1
ATOM 2261 O O . GLU A 1 283 ? 17.932 0.730 -21.469 1.00 75.69 283 GLU A O 1
ATOM 2266 N N . ASP A 1 284 ? 17.845 -1.070 -20.131 1.00 75.88 284 ASP A N 1
ATOM 2267 C CA . ASP A 1 284 ? 16.998 -0.497 -19.088 1.00 75.88 284 ASP A CA 1
ATOM 2268 C C . ASP A 1 284 ? 17.822 0.263 -18.030 1.00 75.88 284 ASP A C 1
ATOM 2270 O O . ASP A 1 284 ? 18.712 -0.299 -17.386 1.00 75.88 284 ASP A O 1
ATOM 2274 N N . GLU A 1 285 ? 17.505 1.544 -17.818 1.00 76.69 285 GLU A N 1
ATOM 2275 C CA . GLU A 1 285 ? 18.204 2.427 -16.867 1.00 76.69 285 GLU A CA 1
ATOM 2276 C C . GLU A 1 285 ? 18.024 2.020 -15.388 1.00 76.69 285 GLU A C 1
ATOM 2278 O O . GLU A 1 285 ? 18.790 2.440 -14.513 1.00 76.69 285 GLU A O 1
ATOM 2283 N N . GLY A 1 286 ? 17.041 1.167 -15.087 1.00 71.94 286 GLY A N 1
ATOM 2284 C CA . GLY A 1 286 ? 16.823 0.560 -13.777 1.00 71.94 286 GLY A CA 1
ATOM 2285 C C . GLY A 1 286 ? 17.853 -0.514 -13.417 1.00 71.94 286 GLY A C 1
ATOM 2286 O O . GLY A 1 286 ? 17.922 -0.935 -12.256 1.00 71.94 286 GLY A O 1
ATOM 2287 N N . PHE A 1 287 ? 18.679 -0.947 -14.374 1.00 83.44 287 PHE A N 1
ATOM 2288 C CA . PHE A 1 287 ? 19.717 -1.953 -14.180 1.00 83.44 287 PHE A CA 1
ATOM 2289 C C . PHE A 1 287 ? 21.109 -1.353 -14.334 1.00 83.44 287 PHE A C 1
ATOM 2291 O O . PHE A 1 287 ? 21.415 -0.609 -15.259 1.00 83.44 287 PHE A O 1
ATOM 2298 N N . ILE A 1 288 ? 21.989 -1.716 -13.407 1.00 86.69 288 ILE A N 1
ATOM 2299 C CA . ILE A 1 288 ? 23.369 -1.249 -13.382 1.00 86.69 288 ILE A CA 1
ATOM 2300 C C . ILE A 1 288 ? 24.284 -2.437 -13.616 1.00 86.69 288 ILE A C 1
ATOM 2302 O O . ILE A 1 288 ? 24.218 -3.435 -12.898 1.00 86.69 288 ILE A O 1
ATOM 2306 N N . THR A 1 289 ? 25.166 -2.297 -14.603 1.00 90.62 289 THR A N 1
ATOM 2307 C CA . THR A 1 289 ? 26.252 -3.246 -14.851 1.00 90.62 289 THR A CA 1
ATOM 2308 C C . THR A 1 289 ? 27.551 -2.691 -14.277 1.00 90.62 289 THR A C 1
ATOM 2310 O O . THR A 1 289 ? 27.939 -1.580 -14.630 1.00 90.62 289 THR A O 1
ATOM 2313 N N . LEU A 1 290 ? 28.239 -3.457 -13.426 1.00 91.12 290 LEU A N 1
ATOM 2314 C CA . LEU A 1 290 ? 29.559 -3.100 -12.893 1.00 91.12 290 LEU A CA 1
ATOM 2315 C C . LEU A 1 290 ? 30.574 -4.206 -13.165 1.00 91.12 290 LEU A C 1
ATOM 2317 O O . LEU A 1 290 ? 30.316 -5.382 -12.907 1.00 91.12 290 LEU A O 1
ATOM 2321 N N . LYS A 1 291 ? 31.768 -3.822 -13.613 1.00 92.75 291 LYS A N 1
ATOM 2322 C CA . LYS A 1 291 ? 32.960 -4.679 -13.632 1.00 92.75 291 LYS A CA 1
ATOM 2323 C C . LYS A 1 291 ? 33.729 -4.565 -12.313 1.00 92.75 291 LYS A C 1
ATOM 2325 O O . LYS A 1 291 ? 33.571 -3.572 -11.599 1.00 92.75 291 LYS A O 1
ATOM 2330 N N . PRO A 1 292 ? 34.581 -5.547 -11.970 1.00 92.44 292 PRO A N 1
ATOM 2331 C CA . PRO A 1 292 ? 35.423 -5.447 -10.784 1.00 92.44 292 PRO A CA 1
ATOM 2332 C C . PRO A 1 292 ? 36.223 -4.138 -10.767 1.00 92.44 292 PRO A C 1
ATOM 2334 O O . PRO A 1 292 ? 36.902 -3.787 -11.730 1.00 92.44 292 PRO A O 1
ATOM 2337 N N . GLY A 1 293 ? 36.125 -3.405 -9.663 1.00 89.62 293 GLY A N 1
ATOM 2338 C CA . GLY A 1 293 ? 36.751 -2.103 -9.453 1.00 89.62 293 GLY A CA 1
ATOM 2339 C C . GLY A 1 293 ? 35.893 -0.897 -9.845 1.00 89.62 293 GLY A C 1
ATOM 2340 O O . GLY A 1 293 ? 36.205 0.204 -9.387 1.00 89.62 293 GLY A O 1
ATOM 2341 N N . GLU A 1 294 ? 34.828 -1.079 -10.629 1.00 92.88 294 GLU A N 1
ATOM 2342 C CA . GLU A 1 294 ? 33.918 0.002 -11.018 1.00 92.88 294 GLU A CA 1
ATOM 2343 C C . GLU A 1 294 ? 32.962 0.387 -9.882 1.00 92.88 294 GLU A C 1
ATOM 2345 O O . GLU A 1 294 ? 32.755 -0.347 -8.906 1.00 92.88 294 GLU A O 1
ATOM 2350 N N . TYR A 1 295 ? 32.383 1.579 -10.013 1.00 90.12 295 TYR A N 1
ATOM 2351 C CA . TYR A 1 295 ? 31.419 2.109 -9.068 1.00 90.12 295 TYR A CA 1
ATOM 2352 C C . TYR A 1 295 ? 30.240 2.770 -9.781 1.00 90.12 295 TYR A C 1
ATOM 2354 O O . TYR A 1 295 ? 30.382 3.347 -10.856 1.00 90.12 295 TYR A O 1
ATOM 2362 N N . TRP A 1 296 ? 29.084 2.735 -9.129 1.00 89.44 296 TRP A N 1
ATOM 2363 C CA . TRP A 1 296 ? 27.882 3.470 -9.501 1.00 89.44 296 TRP A CA 1
ATOM 2364 C C . TRP A 1 296 ? 27.585 4.500 -8.414 1.00 89.44 296 TRP A C 1
ATOM 2366 O O . TRP A 1 296 ? 27.606 4.166 -7.228 1.00 89.44 296 TRP A O 1
ATOM 2376 N N . SER A 1 297 ? 27.385 5.761 -8.814 1.00 87.81 297 SER A N 1
ATOM 2377 C CA . SER A 1 297 ? 27.258 6.882 -7.875 1.00 87.81 297 SER A CA 1
ATOM 2378 C C . SER A 1 297 ? 26.056 7.779 -8.153 1.00 87.81 297 SER A C 1
ATOM 2380 O O . SER A 1 297 ? 26.232 8.844 -8.749 1.00 87.81 297 SER A O 1
ATOM 2382 N N . PRO A 1 298 ? 24.835 7.387 -7.769 1.00 82.25 298 PRO A N 1
ATOM 2383 C CA . PRO A 1 298 ? 23.702 8.280 -7.899 1.00 82.25 298 PRO A CA 1
ATOM 2384 C C . PRO A 1 298 ? 23.682 9.318 -6.768 1.00 82.25 298 PRO A C 1
ATOM 2386 O O . PRO A 1 298 ? 24.161 9.085 -5.654 1.00 82.25 298 PRO A O 1
ATOM 2389 N N . SER A 1 299 ? 23.061 10.459 -7.050 1.00 78.31 299 SER A N 1
ATOM 2390 C CA . SER A 1 299 ? 22.837 11.538 -6.089 1.00 78.31 299 SER A CA 1
ATOM 2391 C C . SER A 1 299 ? 21.361 11.902 -6.027 1.00 78.31 299 SER A C 1
ATOM 2393 O O . SER A 1 299 ? 20.691 11.902 -7.056 1.00 78.31 299 SER A O 1
ATOM 2395 N N . TRP A 1 300 ? 20.874 12.270 -4.847 1.00 72.31 300 TRP A N 1
ATOM 2396 C CA . TRP A 1 300 ? 19.498 12.704 -4.623 1.00 72.31 300 TRP A CA 1
ATOM 2397 C C . TRP A 1 300 ? 19.473 13.954 -3.762 1.00 72.31 300 TRP A C 1
ATOM 2399 O O . TRP A 1 300 ? 20.401 14.234 -2.998 1.00 72.31 300 TRP A O 1
ATOM 2409 N N . ILE A 1 301 ? 18.382 14.702 -3.883 1.00 69.12 301 ILE A N 1
ATOM 2410 C CA . ILE A 1 301 ? 18.109 15.843 -3.020 1.00 69.12 301 ILE A CA 1
ATOM 2411 C C . ILE A 1 301 ? 17.605 15.298 -1.685 1.00 69.12 301 ILE A C 1
ATOM 2413 O O . ILE A 1 301 ? 16.669 14.501 -1.638 1.00 69.12 301 ILE A O 1
ATOM 2417 N N . ILE A 1 302 ? 18.220 15.739 -0.594 1.00 66.56 302 ILE A N 1
ATOM 2418 C CA . ILE A 1 302 ? 17.706 15.526 0.753 1.00 66.56 302 ILE A CA 1
ATOM 2419 C C . ILE A 1 302 ? 16.499 16.457 0.880 1.00 66.56 302 ILE A C 1
ATOM 2421 O O . ILE A 1 302 ? 16.663 17.664 1.058 1.00 66.56 302 ILE A O 1
ATOM 2425 N N . LEU A 1 303 ? 15.294 15.918 0.687 1.00 55.91 303 LEU A N 1
ATOM 2426 C CA . LEU A 1 303 ? 14.064 16.679 0.875 1.00 55.91 303 LEU A CA 1
ATOM 2427 C C . LEU A 1 303 ? 13.919 17.003 2.363 1.00 55.91 303 LEU A C 1
ATOM 2429 O O . LEU A 1 303 ? 13.858 16.113 3.212 1.00 55.91 303 LEU A O 1
ATOM 2433 N N . GLU A 1 304 ? 13.895 18.293 2.679 1.00 47.41 304 GLU A N 1
ATOM 2434 C CA . GLU A 1 304 ? 13.430 18.757 3.973 1.00 47.41 304 GLU A CA 1
ATOM 2435 C C . GLU A 1 304 ? 11.898 18.713 3.992 1.00 47.41 304 GLU A C 1
ATOM 2437 O O . GLU A 1 304 ? 11.247 19.665 3.570 1.00 47.41 304 GLU A O 1
ATOM 2442 N N . ASP A 1 305 ? 11.305 17.675 4.579 1.00 38.22 305 ASP A N 1
ATOM 2443 C CA . ASP A 1 305 ? 9.940 17.771 5.123 1.00 38.22 305 ASP A CA 1
ATOM 2444 C C . ASP A 1 305 ? 9.952 18.589 6.436 1.00 38.22 305 ASP A C 1
ATOM 2446 O O . ASP A 1 305 ? 9.450 18.167 7.477 1.00 38.22 305 ASP A O 1
ATOM 2450 N N . TRP A 1 306 ? 10.576 19.775 6.421 1.00 32.53 306 TRP A N 1
ATOM 2451 C CA . TRP A 1 306 ? 10.649 20.695 7.567 1.00 32.53 306 TRP A CA 1
ATOM 2452 C C . TRP A 1 306 ? 9.540 21.754 7.583 1.00 32.53 306 TRP A C 1
ATOM 2454 O O . TRP A 1 306 ? 9.553 22.656 8.425 1.00 32.53 306 TRP A O 1
ATOM 2464 N N . LEU A 1 307 ? 8.524 21.639 6.727 1.00 28.84 307 LEU A N 1
ATOM 2465 C CA . LEU A 1 307 ? 7.317 22.458 6.838 1.00 28.84 307 LEU A CA 1
ATOM 2466 C C . LEU A 1 307 ? 6.300 21.786 7.761 1.00 28.84 307 LEU A C 1
ATOM 2468 O O . LEU A 1 307 ? 5.297 21.235 7.326 1.00 28.84 307 LEU A O 1
ATOM 2472 N N . GLY A 1 308 ? 6.559 21.853 9.068 1.00 28.84 308 GLY A N 1
ATOM 2473 C CA . GLY A 1 308 ? 5.591 21.355 10.040 1.00 28.84 308 GLY A CA 1
ATOM 2474 C C . GLY A 1 308 ? 6.021 21.380 11.498 1.00 28.84 308 GLY A C 1
ATOM 2475 O O . GLY A 1 308 ? 5.838 20.376 12.169 1.00 28.84 308 GLY A O 1
ATOM 2476 N N . ASN A 1 309 ? 6.619 22.475 11.984 1.00 27.67 309 ASN A N 1
ATOM 2477 C CA . ASN A 1 309 ? 6.454 22.983 13.361 1.00 27.67 309 ASN A CA 1
ATOM 2478 C C . ASN A 1 309 ? 7.515 24.043 13.684 1.00 27.67 309 ASN A C 1
ATOM 2480 O O . ASN A 1 309 ? 8.572 23.745 14.239 1.00 27.67 309 ASN A O 1
ATOM 2484 N N . ARG A 1 310 ? 7.187 25.313 13.442 1.00 22.64 310 ARG A N 1
ATOM 2485 C CA . ARG A 1 310 ? 7.618 26.393 14.336 1.00 22.64 310 ARG A CA 1
ATOM 2486 C C . ARG A 1 310 ? 6.421 27.295 14.607 1.00 22.64 310 ARG A C 1
ATOM 2488 O O . ARG A 1 310 ? 5.916 27.952 13.702 1.00 22.64 310 ARG A O 1
ATOM 2495 N N . ARG A 1 311 ? 5.951 27.237 15.854 1.00 27.00 311 ARG A N 1
ATOM 2496 C CA . ARG A 1 311 ? 5.340 28.392 16.512 1.00 27.00 311 ARG A CA 1
ATOM 2497 C C . ARG A 1 311 ? 6.397 29.476 16.686 1.00 27.00 311 ARG A C 1
ATOM 2499 O O . ARG A 1 311 ? 7.580 29.093 16.845 1.00 27.00 311 ARG A O 1
#

pLDDT: mean 79.19, std 15.73, range [22.64, 96.44]

Mean predicted aligned error: 12.57 Å

Sequence (311 aa):
MDQQIGSYIKFSSKDRYPETPCIQLEIKLCPLLQYTLSRSTHDDDPRPFVFIWSPLNDGYSRDGFILLRHTSGGKLERVHVPDATLDPLDMVHVEYPFDLQELEPGGTITYCHSLPRRYREQLEPGETYELVWTGTKIPLWDWGVPSDYVGSRLTANPTQPDLILPGGARVTFTYEQIESPAFIRRQSTPPLLPSDRVQGDPILSVELSGPKTIAPEGKHCASLHVRYHGGPTDQPIIFRNHVIWELLRSYRLESGLWELQEGPCGCSGLFLDDPNMTVNVVEDEGFITLKPGEYWSPSWIILEDWLGNRR

Solvent-accessible surface area (backbone atoms only — not comparable to full-atom values): 18711 Å² total; per-residue (Å²): 128,64,79,81,56,60,80,59,46,77,30,42,80,83,72,50,54,90,93,43,77,52,44,45,54,44,45,45,79,74,82,39,43,33,39,37,41,34,30,41,74,84,48,92,63,80,64,34,28,27,34,64,83,45,64,62,78,49,31,53,32,83,70,27,53,44,46,28,35,60,42,98,85,77,44,78,43,81,57,88,58,76,69,54,94,72,77,84,83,74,63,46,75,21,80,46,46,82,72,40,47,74,44,39,64,55,28,72,41,46,40,45,33,53,74,29,47,66,55,54,77,68,58,51,85,91,41,44,35,36,44,34,36,15,22,48,73,35,48,39,52,50,80,44,54,42,73,82,35,49,81,40,66,50,49,58,50,93,90,53,85,58,38,43,42,31,28,70,31,46,42,76,49,39,37,66,62,76,60,42,58,82,65,82,62,57,66,75,75,75,80,81,51,85,85,74,52,67,89,71,54,76,43,72,48,79,46,81,48,60,72,94,70,84,62,102,72,76,92,44,54,37,34,43,39,40,33,33,69,28,41,86,78,53,61,68,46,76,48,59,53,63,64,60,61,70,68,63,77,55,67,42,79,54,98,90,40,80,39,74,49,48,52,100,62,32,37,68,62,83,50,70,60,68,80,94,73,91,75,60,66,89,81,37,87,60,36,47,76,40,43,51,71,35,71,52,70,58,70,47,71,59,77,76,86,72,86,80,82,79,132